Protein AF-A0A9W6PUA0-F1 (afdb_monomer)

Nearest PDB structures (foldseek):
  1qhg-assembly1_A  TM=7.309E-01  e=2.306E-07  Geobacillus stearothermophilus
  6vsx-assembly1_A  TM=8.260E-01  e=2.182E-05  Bacillus subtilis
  2is4-assembly1_B  TM=6.811E-01  e=1.327E-06  Escherichia coli
  2is6-assembly1_A  TM=7.065E-01  e=7.202E-06  Escherichia coli
  3lfu-assembly1_A  TM=7.119E-01  e=1.728E-05  Escherichia coli

Radius of gyration: 19.9 Å; Cα contacts (8 Å, |Δi|>4): 366; chains: 1; bounding box: 48×46×54 Å

Solvent-accessible surface area (backbone atoms only — not comparable to full-atom values): 13868 Å² total; per-residue (Å²): 124,68,44,78,38,72,55,52,78,80,46,50,64,66,52,50,32,51,52,46,66,74,44,44,93,53,88,73,17,67,46,80,37,63,69,71,75,80,59,82,53,94,84,76,79,57,57,61,81,45,73,44,83,55,86,95,72,74,83,82,88,47,68,39,88,64,40,8,52,44,36,53,52,59,32,48,48,66,67,67,75,56,87,81,72,91,69,97,68,84,54,96,80,44,83,72,74,53,51,61,77,41,81,89,22,44,58,45,79,44,76,21,77,38,74,69,51,35,54,50,53,53,47,53,61,57,54,66,34,77,82,47,90,63,40,36,38,29,23,30,41,41,21,91,38,72,69,50,30,57,51,62,54,49,56,43,45,76,73,73,42,56,67,39,52,47,91,75,59,86,84,68,90,46,82,23,30,31,33,30,31,34,78,72,47,60,98,52,78,28,43,29,30,34,27,63,55,65,54,71,52,70,71,50,77,42,97,46,74,71,34,48,55,50,32,50,51,47,42,52,44,48,38,58,43,48,70,26,14,29,39,32,30,38,39,29,32,58,65,122

pLDDT: mean 77.98, std 17.18, range [26.62, 97.25]

Fo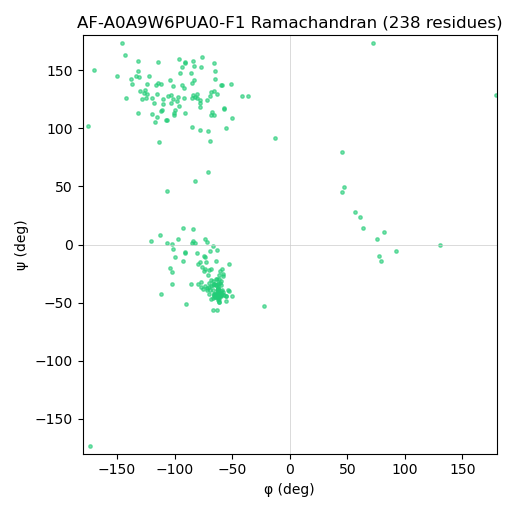ldseek 3Di:
DADEDEACQVDDLVRLLVQDVVQDPDPNSYDYYHDPVLPLDPDTDDVVSSVDDCVPPDDDQQEDPQAAPQLLVVLVVLQVLDDDDDDDDADPVGPRRHRYDDHQAHEAEAEAQDPVRLLVVVLVVLVVQVVDPLSQLQAEEAEADPVVLVVVQVSNVVVVAAADELVPDPPDRDNHYYTYYLVSCPPAAGQEYEYAALCVLCPQDDPDPVSVVSNNVSSSSSSSRSSSHHHYHYHHHYDD

Structure (mmCIF, N/CA/C/O backbone):
data_AF-A0A9W6PUA0-F1
#
_entry.id   AF-A0A9W6PUA0-F1
#
loop_
_atom_site.group_PDB
_atom_site.id
_atom_site.type_symbol
_atom_site.label_atom_id
_atom_site.label_alt_id
_atom_site.label_comp_id
_atom_site.label_asym_id
_atom_site.label_entity_id
_atom_site.label_seq_id
_atom_site.pdbx_PDB_ins_code
_atom_site.Cartn_x
_atom_site.Cartn_y
_atom_site.Cartn_z
_atom_site.occupancy
_atom_site.B_iso_or_equiv
_atom_site.auth_seq_id
_atom_site.auth_comp_id
_atom_site.auth_asym_id
_atom_site.auth_atom_id
_atom_site.pdbx_PDB_model_num
ATOM 1 N N . MET A 1 1 ? -17.925 -10.770 29.252 1.00 58.69 1 MET A N 1
ATOM 2 C CA . MET A 1 1 ? -17.043 -11.151 28.127 1.00 58.69 1 MET A CA 1
ATOM 3 C C . MET A 1 1 ? -16.796 -9.900 27.304 1.00 58.69 1 MET A C 1
ATOM 5 O O . MET A 1 1 ? -17.770 -9.279 26.897 1.00 58.69 1 MET A O 1
ATOM 9 N N . ILE A 1 2 ? -15.537 -9.498 27.133 1.00 71.81 2 ILE A N 1
ATOM 10 C CA . ILE A 1 2 ? -15.178 -8.318 26.335 1.00 71.81 2 ILE A CA 1
ATOM 11 C C . ILE A 1 2 ? -15.153 -8.740 24.869 1.00 71.81 2 ILE A C 1
ATOM 13 O O . ILE A 1 2 ? -14.494 -9.721 24.528 1.00 71.81 2 ILE A O 1
ATOM 17 N N . ARG A 1 3 ? -15.882 -8.026 24.011 1.00 80.50 3 ARG A N 1
ATOM 18 C CA . ARG A 1 3 ? -15.843 -8.237 22.561 1.00 80.50 3 ARG A CA 1
ATOM 19 C C . ARG A 1 3 ? -14.800 -7.307 21.962 1.00 80.50 3 ARG A C 1
ATOM 21 O O . ARG A 1 3 ? -14.844 -6.105 22.211 1.00 80.50 3 ARG A O 1
ATOM 28 N N . ILE A 1 4 ? -13.864 -7.865 21.203 1.00 84.69 4 ILE A N 1
ATOM 29 C CA . ILE A 1 4 ? -12.793 -7.109 20.553 1.00 84.69 4 ILE A CA 1
ATOM 30 C C . ILE A 1 4 ? -13.145 -6.969 19.078 1.00 84.69 4 ILE A C 1
ATOM 32 O O . ILE A 1 4 ? -13.467 -7.956 18.420 1.00 84.69 4 ILE A O 1
ATOM 36 N N . VAL A 1 5 ? -13.098 -5.739 18.581 1.00 82.69 5 VAL A N 1
ATOM 37 C CA . VAL A 1 5 ? -13.309 -5.405 17.176 1.00 82.69 5 VAL A CA 1
ATOM 38 C C . VAL A 1 5 ? -12.043 -4.735 16.679 1.00 82.69 5 VAL A C 1
ATOM 40 O O . VAL A 1 5 ? -11.713 -3.632 17.120 1.00 82.69 5 VAL A O 1
ATOM 43 N N . ASP A 1 6 ? -11.345 -5.414 15.779 1.00 81.56 6 ASP A N 1
ATOM 44 C CA . ASP A 1 6 ? -10.232 -4.835 15.038 1.00 81.56 6 ASP A CA 1
ATOM 45 C C . ASP A 1 6 ? -10.727 -4.211 13.726 1.00 81.56 6 ASP A C 1
ATOM 47 O O . ASP A 1 6 ? -11.802 -4.561 13.238 1.00 81.56 6 ASP A O 1
ATOM 51 N N . GLU A 1 7 ? -9.978 -3.247 13.195 1.00 77.31 7 GLU A N 1
ATOM 52 C CA . GLU A 1 7 ? -10.328 -2.474 11.996 1.00 77.31 7 GLU A CA 1
ATOM 53 C C . GLU A 1 7 ? -11.783 -1.949 11.998 1.00 77.31 7 GLU A C 1
ATOM 55 O O . GLU A 1 7 ? -12.500 -2.051 11.007 1.00 77.31 7 GLU A O 1
ATOM 60 N N . VAL A 1 8 ? -12.237 -1.304 13.086 1.00 77.06 8 VAL A N 1
ATOM 61 C CA . VAL A 1 8 ? -13.628 -0.793 13.233 1.00 77.06 8 VAL A CA 1
ATOM 62 C C . VAL A 1 8 ? -14.107 0.108 12.077 1.00 77.06 8 VAL A C 1
ATOM 64 O O . VAL A 1 8 ? -15.299 0.344 11.902 1.00 77.06 8 VAL A O 1
ATOM 67 N N . ARG A 1 9 ? -13.173 0.621 11.277 1.00 70.31 9 ARG A N 1
ATOM 68 C CA . ARG A 1 9 ? -13.395 1.493 10.116 1.00 70.31 9 ARG A CA 1
ATOM 69 C C . ARG A 1 9 ? -13.906 0.758 8.886 1.00 70.31 9 ARG A C 1
ATOM 71 O O . ARG A 1 9 ? -14.477 1.394 8.009 1.00 70.31 9 ARG A O 1
ATOM 78 N N . ASP A 1 10 ? -13.728 -0.554 8.849 1.00 72.88 10 ASP A N 1
ATOM 79 C CA . ASP A 1 10 ? -14.269 -1.419 7.804 1.00 72.88 10 ASP A CA 1
ATOM 80 C C . ASP A 1 10 ? -15.755 -1.697 7.997 1.00 72.88 10 ASP A C 1
ATOM 82 O O . ASP A 1 10 ? -16.440 -2.169 7.089 1.00 72.88 10 ASP A O 1
ATOM 86 N N . LEU A 1 11 ? -16.264 -1.406 9.191 1.00 78.00 11 LEU A N 1
ATOM 87 C CA . LEU A 1 11 ? -17.653 -1.611 9.531 1.00 78.00 11 LEU A CA 1
ATOM 88 C C . LEU A 1 11 ? -18.493 -0.412 9.116 1.00 78.00 11 LEU A C 1
ATOM 90 O O . LEU A 1 11 ? -18.078 0.742 9.186 1.00 78.00 11 LEU A O 1
ATOM 94 N N . THR A 1 12 ? -19.736 -0.690 8.743 1.00 82.94 12 THR A N 1
ATOM 95 C CA . THR A 1 12 ? -20.746 0.353 8.588 1.00 82.94 12 THR A CA 1
ATOM 96 C C . THR A 1 12 ? -21.245 0.809 9.958 1.00 82.94 12 THR A C 1
ATOM 98 O O . THR A 1 12 ? -21.156 0.077 10.948 1.00 82.94 12 THR A O 1
ATOM 101 N N . LEU A 1 13 ? -21.874 1.987 10.013 1.00 81.38 13 LEU A N 1
ATOM 102 C CA . LEU A 1 13 ? -22.559 2.461 11.220 1.00 81.38 13 LEU A CA 1
ATOM 103 C C . LEU A 1 13 ? -23.562 1.423 11.757 1.00 81.38 13 LEU A C 1
ATOM 105 O O . LEU A 1 13 ? -23.658 1.207 12.964 1.00 81.38 13 LEU A O 1
ATOM 109 N N . VAL A 1 14 ? -24.289 0.751 10.858 1.00 86.12 14 VAL A N 1
ATOM 110 C CA . VAL A 1 14 ? -25.234 -0.318 11.214 1.00 86.12 14 VAL A CA 1
ATOM 111 C C . VAL A 1 14 ? -24.502 -1.515 11.823 1.00 86.12 14 VAL A C 1
ATOM 113 O O . VAL A 1 14 ? -24.942 -2.034 12.846 1.00 86.12 14 VAL A O 1
ATOM 116 N N . GLY A 1 15 ? -23.362 -1.911 11.250 1.00 86.62 15 GLY A N 1
ATOM 117 C CA . GLY A 1 15 ? -22.520 -2.978 11.794 1.00 86.62 15 GLY A CA 1
ATOM 118 C C . GLY A 1 15 ? -22.035 -2.672 13.212 1.00 86.62 15 GLY A C 1
ATOM 119 O O . GLY A 1 15 ? -22.153 -3.514 14.100 1.00 86.62 15 GLY A O 1
ATOM 120 N N . VAL A 1 1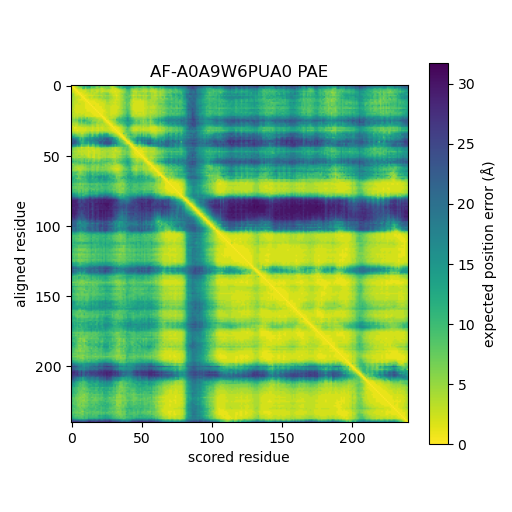6 ? -21.579 -1.443 13.467 1.00 85.31 16 VAL A N 1
ATOM 121 C CA . VAL A 1 16 ? -21.156 -1.032 14.816 1.00 85.31 16 VAL A CA 1
ATOM 122 C C . VAL A 1 16 ? -22.328 -0.986 15.800 1.00 85.31 16 VAL A C 1
ATOM 124 O O . VAL A 1 16 ? -22.179 -1.437 16.935 1.00 85.31 16 VAL A O 1
ATOM 127 N N . ARG A 1 17 ? -23.512 -0.520 15.379 1.00 87.19 17 ARG A N 1
ATOM 128 C CA . ARG A 1 17 ? -24.727 -0.547 16.216 1.00 87.19 17 ARG A CA 1
ATOM 129 C C . ARG A 1 17 ? -25.149 -1.968 16.584 1.00 87.19 17 ARG A C 1
ATOM 131 O O . ARG A 1 17 ? -25.508 -2.209 17.733 1.00 87.19 17 ARG A O 1
ATOM 138 N N . LEU A 1 18 ? -25.076 -2.908 15.641 1.00 88.12 18 LEU A N 1
ATOM 139 C CA . LEU A 1 18 ? -25.362 -4.319 15.903 1.00 88.12 18 LEU A CA 1
ATOM 140 C C . LEU A 1 18 ? -24.384 -4.898 16.932 1.00 88.12 18 LEU A C 1
ATOM 142 O O . LEU A 1 18 ? -24.808 -5.551 17.881 1.00 88.12 18 LEU A O 1
ATOM 146 N N . LEU A 1 19 ? -23.085 -4.625 16.784 1.00 87.25 19 LEU A N 1
ATOM 147 C CA . LEU A 1 19 ? -22.072 -5.072 17.743 1.00 87.25 19 LEU A CA 1
ATOM 148 C C . LEU A 1 19 ? -22.292 -4.475 19.133 1.00 87.25 19 LEU A C 1
ATOM 150 O O . LEU A 1 19 ? -22.156 -5.188 20.124 1.00 87.25 19 LEU A O 1
ATOM 154 N N . HIS A 1 20 ? -22.671 -3.198 19.207 1.00 86.25 20 HIS A N 1
ATOM 155 C CA . HIS A 1 20 ? -23.032 -2.549 20.463 1.00 86.25 20 HIS A CA 1
ATOM 156 C C . HIS A 1 20 ? -24.255 -3.215 21.113 1.00 86.25 20 HIS A C 1
ATOM 158 O O . HIS A 1 20 ? -24.202 -3.574 22.286 1.00 86.25 20 HIS A O 1
ATOM 164 N N . ALA A 1 21 ? -25.312 -3.486 20.340 1.00 87.44 21 ALA A N 1
ATOM 165 C CA . ALA A 1 21 ? -26.508 -4.175 20.827 1.00 87.44 21 ALA A CA 1
ATOM 166 C C . ALA A 1 21 ? -26.211 -5.604 21.320 1.00 87.44 21 ALA A C 1
ATOM 168 O O . ALA A 1 21 ? -26.745 -6.032 22.340 1.00 87.44 21 ALA A O 1
ATOM 169 N N . LEU A 1 22 ? -25.323 -6.333 20.636 1.00 87.38 22 LEU A N 1
ATOM 170 C CA . LEU A 1 22 ? -24.864 -7.658 21.067 1.00 87.38 22 LEU A CA 1
ATOM 171 C C . LEU A 1 22 ? -23.968 -7.592 22.311 1.00 87.38 22 LEU A C 1
ATOM 173 O O . LEU A 1 22 ? -23.957 -8.529 23.113 1.00 87.38 22 LEU A O 1
ATOM 177 N N . ALA A 1 23 ? -23.183 -6.521 22.458 1.00 86.25 23 ALA A N 1
ATOM 178 C CA . ALA A 1 23 ? -22.326 -6.299 23.616 1.00 86.25 23 ALA A CA 1
ATOM 179 C C . ALA A 1 23 ? -23.129 -6.013 24.892 1.00 86.25 23 ALA A C 1
ATOM 181 O O . ALA A 1 23 ? -22.737 -6.484 25.964 1.00 86.25 23 ALA A O 1
ATOM 182 N N . GLY A 1 24 ? -24.256 -5.310 24.743 1.00 81.44 24 GLY A N 1
ATOM 183 C CA . GLY A 1 24 ? -25.057 -4.777 25.839 1.00 81.44 24 GLY A CA 1
ATOM 184 C C . GLY A 1 24 ? -24.384 -3.582 26.522 1.00 81.44 24 GLY A C 1
ATOM 185 O O . GLY A 1 24 ? -23.222 -3.268 26.263 1.00 81.44 24 GLY A O 1
ATOM 186 N N . ASP A 1 25 ? -25.096 -2.944 27.450 1.00 77.88 25 ASP A N 1
ATOM 187 C CA . ASP A 1 25 ? -24.647 -1.707 28.117 1.00 77.88 25 ASP A CA 1
ATOM 188 C C . ASP A 1 25 ? -23.712 -1.945 29.321 1.00 77.88 25 ASP A C 1
ATOM 190 O O . ASP A 1 25 ? -23.453 -1.051 30.129 1.00 77.88 25 ASP A O 1
ATOM 194 N N . GLY A 1 26 ? -23.197 -3.169 29.468 1.00 75.50 26 GLY A N 1
ATOM 195 C CA . GLY A 1 26 ? -22.280 -3.519 30.548 1.00 75.50 26 GLY A CA 1
ATOM 196 C C . GLY A 1 26 ? -20.944 -2.763 30.454 1.00 75.50 26 GLY A C 1
ATOM 197 O O . GLY A 1 26 ? -20.460 -2.470 29.353 1.00 75.50 26 GLY A O 1
ATOM 198 N N . PRO A 1 27 ? -20.287 -2.468 31.592 1.00 74.31 27 PRO A N 1
ATOM 199 C CA . PRO A 1 27 ? -18.972 -1.839 31.579 1.00 74.31 27 PRO A CA 1
ATOM 200 C C . PRO A 1 27 ? -17.965 -2.722 30.830 1.00 74.31 27 PRO A C 1
ATOM 202 O O . PRO A 1 27 ? -17.935 -3.940 31.004 1.00 74.31 27 PRO A O 1
ATOM 205 N N . ASN A 1 28 ? -17.128 -2.097 29.997 1.00 73.69 28 ASN A N 1
ATOM 206 C CA . ASN A 1 28 ? -16.082 -2.759 29.206 1.00 73.69 28 ASN A CA 1
ATOM 207 C C . ASN A 1 28 ? -16.586 -3.887 28.277 1.00 73.69 28 ASN A C 1
ATOM 209 O O . ASN A 1 28 ? -15.836 -4.805 27.962 1.00 73.69 28 ASN A O 1
ATOM 213 N N . GLY A 1 29 ? -17.840 -3.839 27.810 1.00 81.00 29 GLY A N 1
ATOM 214 C CA . GLY A 1 29 ? -18.398 -4.867 26.917 1.00 81.00 29 GLY A CA 1
ATOM 215 C C . GLY A 1 29 ? -17.793 -4.901 25.506 1.00 81.00 29 GLY A C 1
ATOM 216 O O . GLY A 1 29 ? -17.864 -5.935 24.836 1.00 81.00 29 GLY A O 1
ATOM 217 N N . LEU A 1 30 ? -17.177 -3.798 25.067 1.00 83.88 30 LEU A N 1
ATOM 218 C CA . LEU A 1 30 ? -16.687 -3.609 23.704 1.00 83.88 30 LEU A CA 1
ATOM 219 C C . LEU A 1 30 ? -15.350 -2.852 23.689 1.00 83.88 30 LEU A C 1
ATOM 221 O O . LEU A 1 30 ? -15.253 -1.748 24.225 1.00 83.88 30 LEU A O 1
ATOM 225 N N . LEU A 1 31 ? -14.342 -3.436 23.042 1.00 86.00 31 LEU A N 1
ATOM 226 C CA . LEU A 1 31 ? -13.067 -2.805 22.711 1.00 86.00 31 LEU A CA 1
ATOM 227 C C . LEU A 1 31 ? -13.013 -2.589 21.197 1.00 86.00 31 LEU A C 1
ATOM 229 O O . LEU A 1 31 ? -13.100 -3.549 20.435 1.00 86.00 31 LEU A O 1
ATOM 233 N N . LEU A 1 32 ? -12.868 -1.333 20.778 1.00 83.69 32 LEU A N 1
ATOM 234 C CA . LEU A 1 32 ? -12.787 -0.945 19.372 1.00 83.69 32 LEU A CA 1
ATOM 235 C C . LEU A 1 32 ? -11.372 -0.477 19.049 1.00 83.69 32 LEU A C 1
ATOM 237 O O . LEU A 1 32 ? -10.866 0.448 19.685 1.00 83.69 32 LEU A O 1
ATOM 241 N N . ILE A 1 33 ? -10.768 -1.090 18.041 1.00 83.12 33 ILE A N 1
ATOM 242 C CA . ILE A 1 33 ? -9.437 -0.760 17.542 1.00 83.12 33 ILE A CA 1
ATOM 243 C C . ILE A 1 33 ? -9.586 -0.263 16.101 1.00 83.12 33 ILE A C 1
ATOM 245 O O . ILE A 1 33 ? -10.379 -0.787 15.318 1.00 83.12 33 ILE A O 1
ATOM 249 N N . GLY A 1 34 ? -8.864 0.799 15.744 1.00 73.69 34 GLY A N 1
ATOM 250 C CA . GLY A 1 34 ? -8.870 1.317 14.380 1.00 73.69 34 GLY A CA 1
ATOM 251 C C . GLY A 1 34 ? -7.808 2.380 14.139 1.00 73.69 34 GLY A C 1
ATOM 252 O O . GLY A 1 34 ? -7.445 3.139 15.036 1.00 73.69 34 GLY A O 1
ATOM 253 N N . ASP A 1 35 ? -7.335 2.462 12.900 1.00 69.69 35 ASP A N 1
ATOM 254 C CA . ASP A 1 35 ? -6.222 3.333 12.524 1.00 69.69 35 ASP A CA 1
ATOM 255 C C . ASP A 1 35 ? -6.671 4.759 12.218 1.00 69.69 35 ASP A C 1
ATOM 257 O O . ASP A 1 35 ? -7.090 5.029 11.099 1.00 69.69 35 ASP A O 1
ATOM 261 N N . GLY A 1 36 ? -6.477 5.672 13.178 1.00 60.66 36 GLY A N 1
ATOM 262 C CA . GLY A 1 36 ? -6.557 7.136 13.071 1.00 60.66 36 GLY A CA 1
ATOM 263 C C . GLY A 1 36 ? -6.375 7.745 11.675 1.00 60.66 36 GLY A C 1
ATOM 264 O O . GLY A 1 36 ? -7.220 8.539 11.251 1.00 60.66 36 GLY A O 1
ATOM 265 N N . GLN A 1 37 ? -5.287 7.386 10.994 1.00 55.97 37 GLN A N 1
ATOM 266 C CA . GLN A 1 37 ? -4.795 8.022 9.767 1.00 55.97 37 GLN A CA 1
ATOM 267 C C . GLN A 1 37 ? -5.677 7.726 8.549 1.00 55.97 37 GLN A C 1
ATOM 269 O O . GLN A 1 37 ? -5.839 8.572 7.676 1.00 55.97 37 GLN A O 1
ATOM 274 N N . GLN A 1 38 ? -6.395 6.601 8.543 1.00 51.72 38 GLN A N 1
ATOM 275 C CA . GLN A 1 38 ? -7.392 6.307 7.504 1.00 51.72 38 GLN A CA 1
ATOM 276 C C . GLN A 1 38 ? -8.671 7.178 7.614 1.00 51.72 38 GLN A C 1
ATOM 278 O O . GLN A 1 38 ? -9.614 6.970 6.863 1.00 51.72 38 GLN A O 1
ATOM 283 N N . ALA A 1 39 ? -8.746 8.123 8.571 1.00 48.38 39 ALA A N 1
ATOM 284 C CA . ALA A 1 39 ? -9.923 8.982 8.846 1.00 48.38 39 ALA A CA 1
ATOM 285 C C . ALA A 1 39 ? -9.629 10.434 8.501 1.00 48.38 39 ALA A C 1
ATOM 287 O O . ALA A 1 39 ? -10.442 11.309 8.777 1.00 48.38 39 ALA A O 1
ATOM 288 N N . VAL A 1 40 ? -8.480 10.688 7.878 1.00 39.22 40 VAL A N 1
ATOM 289 C CA . VAL A 1 40 ? -8.174 11.970 7.248 1.00 39.22 40 VAL A CA 1
ATOM 290 C C . VAL A 1 40 ? -9.145 12.254 6.079 1.00 39.22 40 VAL A C 1
ATOM 292 O O . VAL A 1 40 ? -9.150 13.357 5.550 1.00 39.22 40 VAL A O 1
ATOM 295 N N . TYR A 1 41 ? -10.042 11.320 5.728 1.00 42.44 41 TYR A N 1
ATOM 296 C CA . TYR A 1 41 ? -10.978 11.448 4.611 1.00 42.44 41 TYR A CA 1
ATOM 297 C C . TYR A 1 41 ? -12.453 11.573 5.041 1.00 42.44 41 TYR A C 1
ATOM 299 O O . TYR A 1 41 ? -12.904 10.830 5.921 1.00 42.44 41 TYR A O 1
ATOM 307 N N . PRO A 1 42 ? -13.234 12.464 4.403 1.00 35.66 42 PRO A N 1
ATOM 308 C CA . PRO A 1 42 ? -14.656 12.663 4.680 1.00 35.66 42 PRO A CA 1
ATOM 309 C C . PRO A 1 42 ? -15.519 11.436 4.327 1.00 35.66 42 PRO A C 1
ATOM 311 O O . PRO A 1 42 ? -15.419 10.862 3.247 1.00 35.66 42 PRO A O 1
ATOM 314 N N . GLY A 1 43 ? -16.403 11.027 5.243 1.00 48.06 43 GLY A N 1
ATOM 315 C CA . GLY A 1 43 ? -17.382 9.948 5.012 1.00 48.06 43 GLY A CA 1
ATOM 316 C C . GLY A 1 43 ? -17.452 8.862 6.092 1.00 48.06 43 GLY A C 1
ATOM 317 O O . GLY A 1 43 ? -18.256 7.941 5.974 1.00 48.06 43 GLY A O 1
ATOM 318 N N . GLY A 1 44 ? -16.640 8.949 7.148 1.00 61.16 44 GLY A N 1
ATOM 319 C CA . GLY A 1 44 ? -16.779 8.088 8.327 1.00 61.16 44 GLY A CA 1
ATOM 320 C C . GLY A 1 44 ? -17.934 8.514 9.244 1.00 61.16 44 GLY A C 1
ATOM 321 O O . GLY A 1 44 ? -18.272 9.694 9.315 1.00 61.16 44 GLY A O 1
ATOM 322 N N . PHE A 1 45 ? -18.507 7.561 9.983 1.00 67.44 45 PHE A N 1
ATOM 323 C CA . PHE A 1 45 ? -19.447 7.844 11.073 1.00 67.44 45 PHE A CA 1
ATOM 324 C C . PHE A 1 45 ? -18.686 8.170 12.360 1.00 67.44 45 PHE A C 1
ATOM 326 O O . PHE A 1 45 ? -17.563 7.708 12.592 1.00 67.44 45 PHE A O 1
ATOM 333 N N . ARG A 1 46 ? -19.312 8.941 13.246 1.00 73.94 46 ARG A N 1
ATOM 334 C CA . ARG A 1 46 ? -18.793 9.129 14.606 1.00 73.94 46 ARG A CA 1
ATOM 335 C C . ARG A 1 46 ? -19.276 7.979 15.478 1.00 73.94 46 ARG A C 1
ATOM 337 O O . ARG A 1 46 ? -20.443 7.616 15.433 1.00 73.94 46 ARG A O 1
ATOM 344 N N . LEU A 1 47 ? -18.427 7.444 16.356 1.00 75.75 47 LEU A N 1
ATOM 345 C CA . LEU A 1 47 ? -18.854 6.394 17.298 1.00 75.75 47 LEU A CA 1
ATOM 346 C C . LEU A 1 47 ? -20.022 6.838 18.200 1.00 75.75 47 LEU A C 1
ATOM 348 O O . LEU A 1 47 ? -20.849 6.018 18.592 1.00 75.75 47 LEU A O 1
ATOM 352 N N . THR A 1 48 ? -20.166 8.145 18.433 1.00 79.00 48 THR A N 1
ATOM 353 C CA . THR A 1 48 ? -21.335 8.729 19.104 1.00 79.00 48 THR A CA 1
ATOM 354 C C . THR A 1 48 ? -22.641 8.505 18.337 1.00 79.00 48 THR A C 1
ATOM 356 O O . THR A 1 48 ? -23.678 8.311 18.959 1.00 79.00 48 THR A O 1
ATOM 359 N N . GLU A 1 49 ? -22.613 8.466 17.001 1.00 77.19 49 GLU A N 1
ATOM 360 C CA . GLU A 1 49 ? -23.781 8.152 16.158 1.00 77.19 49 GLU A CA 1
ATOM 361 C C . GLU A 1 49 ? -24.188 6.675 16.274 1.00 77.19 49 GLU A C 1
ATOM 363 O O . GLU A 1 49 ? -25.340 6.318 16.009 1.00 77.19 49 GLU A O 1
ATOM 368 N N . ALA A 1 50 ? -23.265 5.808 16.699 1.00 77.00 50 ALA A N 1
ATOM 369 C CA . ALA A 1 50 ? -23.536 4.409 17.020 1.00 77.00 50 ALA A CA 1
ATOM 370 C C . ALA A 1 50 ? -24.037 4.205 18.465 1.00 77.00 50 ALA A C 1
ATOM 372 O O . ALA A 1 50 ? -24.283 3.069 18.859 1.00 77.00 50 ALA A O 1
ATOM 373 N N . GLY A 1 51 ? -24.193 5.282 19.249 1.00 78.81 51 GLY A N 1
ATOM 374 C CA . GLY A 1 51 ? -24.572 5.215 20.664 1.00 78.81 51 GLY A CA 1
ATOM 375 C C . GLY A 1 51 ? -23.404 4.927 21.613 1.00 78.81 51 GLY A C 1
ATOM 376 O O . GLY A 1 51 ? -23.622 4.680 22.794 1.00 78.81 51 GLY A O 1
ATOM 377 N N . ILE A 1 52 ? -22.158 4.978 21.128 1.00 78.00 52 ILE A N 1
ATOM 378 C CA . ILE A 1 52 ? -20.969 4.623 21.909 1.00 78.00 52 ILE A CA 1
ATOM 379 C C . ILE A 1 52 ? -20.281 5.894 22.421 1.00 78.00 52 ILE A C 1
ATOM 381 O O . ILE A 1 52 ? -19.687 6.665 21.662 1.00 78.00 52 ILE A O 1
ATOM 385 N N . ALA A 1 53 ? -20.323 6.113 23.737 1.00 73.75 53 ALA A N 1
ATOM 386 C CA . ALA A 1 53 ? -19.684 7.263 24.378 1.00 73.75 53 ALA A CA 1
ATOM 387 C C . ALA A 1 53 ? -18.159 7.073 24.526 1.00 73.75 53 ALA A C 1
ATOM 389 O O . ALA A 1 53 ? -17.701 6.185 25.241 1.00 73.75 53 ALA A O 1
ATOM 390 N N . LEU A 1 54 ? -17.345 7.930 23.908 1.00 69.00 54 LEU A N 1
ATOM 391 C CA . LEU A 1 54 ? -15.873 7.821 23.952 1.00 69.00 54 LEU A CA 1
ATOM 392 C C . LEU A 1 54 ? -15.196 8.621 25.075 1.00 69.00 54 LEU A C 1
ATOM 394 O O . LEU A 1 54 ? -14.006 8.430 25.334 1.00 69.00 54 LEU A O 1
ATOM 398 N N . LYS A 1 55 ? -15.917 9.545 25.723 1.00 69.12 55 LYS A N 1
ATOM 399 C CA . LYS A 1 55 ? -15.336 10.512 26.667 1.00 69.12 55 LYS A CA 1
ATOM 400 C C . LYS A 1 55 ? -14.597 9.787 27.804 1.00 69.12 55 LYS A C 1
ATOM 402 O O . LYS A 1 55 ? -15.212 9.040 28.555 1.00 69.12 55 LYS A O 1
ATOM 407 N N . GLY A 1 56 ? -13.283 10.004 27.899 1.00 66.69 56 GLY A N 1
ATOM 408 C CA . GLY A 1 56 ? -12.412 9.415 28.927 1.00 66.69 56 GLY A CA 1
ATOM 409 C C . GLY A 1 56 ? -12.054 7.935 28.738 1.00 66.69 56 GLY A C 1
ATOM 410 O O . GLY A 1 56 ? -11.412 7.370 29.615 1.00 66.69 56 GLY A O 1
ATOM 411 N N . ARG A 1 57 ? -12.453 7.299 27.625 1.00 73.00 57 ARG A N 1
ATOM 412 C CA . ARG A 1 57 ? -12.259 5.852 27.381 1.00 73.00 57 ARG A CA 1
ATOM 413 C C . ARG A 1 57 ? -11.438 5.526 26.129 1.00 73.00 57 ARG A C 1
ATOM 415 O O . ARG A 1 57 ? -11.301 4.361 25.775 1.00 73.00 57 ARG A O 1
ATOM 422 N N . GLY A 1 58 ? -10.932 6.544 25.437 1.00 75.50 58 GLY A N 1
ATOM 423 C CA . GLY A 1 58 ? -10.110 6.386 24.240 1.00 75.50 58 GLY A CA 1
ATOM 424 C C . GLY A 1 58 ? -8.627 6.563 24.546 1.00 75.50 58 GLY A C 1
ATOM 425 O O . GLY A 1 58 ? -8.249 7.514 25.226 1.00 75.50 58 GLY A O 1
ATOM 426 N N . ALA A 1 59 ? -7.796 5.689 23.987 1.00 78.62 59 ALA A N 1
ATOM 427 C CA . ALA A 1 59 ? -6.354 5.873 23.905 1.00 78.62 59 ALA A CA 1
ATOM 428 C C . ALA A 1 59 ? -5.959 6.010 22.430 1.00 78.62 59 ALA A C 1
ATOM 430 O O . ALA A 1 59 ? -6.495 5.309 21.572 1.00 78.62 59 ALA A O 1
ATOM 431 N N . VAL A 1 60 ? -5.037 6.925 22.129 1.00 73.38 60 VAL A N 1
ATOM 432 C CA . VAL A 1 60 ? -4.476 7.089 20.783 1.00 73.38 60 VAL A CA 1
ATOM 433 C C . VAL A 1 60 ? -3.024 6.646 20.828 1.00 73.38 60 VAL A C 1
ATOM 435 O O . VAL A 1 60 ? -2.214 7.270 21.512 1.00 73.38 60 VAL A O 1
ATOM 438 N N . LEU A 1 61 ? -2.702 5.583 20.093 1.00 71.88 61 LEU A N 1
ATOM 439 C CA . LEU A 1 61 ? -1.323 5.152 19.885 1.00 71.88 61 LEU A CA 1
ATOM 440 C C . LEU A 1 61 ? -0.682 6.068 18.839 1.00 71.88 61 LEU A C 1
ATOM 442 O O . LEU A 1 61 ? -1.238 6.258 17.757 1.00 71.88 61 LEU A O 1
ATOM 446 N N . ARG A 1 62 ? 0.447 6.688 19.192 1.00 67.12 62 ARG A N 1
ATOM 447 C CA . ARG A 1 62 ? 1.107 7.712 18.364 1.00 67.12 62 ARG A CA 1
ATOM 448 C C . ARG A 1 62 ? 2.320 7.186 17.611 1.00 67.12 62 ARG A C 1
ATOM 450 O O . ARG A 1 62 ? 2.665 7.744 16.584 1.00 67.12 62 ARG A O 1
ATOM 457 N N . THR A 1 63 ? 2.942 6.117 18.081 1.00 64.75 63 THR A N 1
ATOM 458 C CA . THR A 1 63 ? 4.177 5.603 17.489 1.00 64.75 63 THR A CA 1
ATOM 459 C C . THR A 1 63 ? 3.873 4.687 16.305 1.00 64.75 63 THR A C 1
ATOM 461 O O . THR A 1 63 ? 3.104 3.732 16.436 1.00 64.75 63 THR A O 1
ATOM 464 N N . ASN A 1 64 ? 4.468 4.969 15.144 1.00 67.81 64 ASN A N 1
ATOM 465 C CA . ASN A 1 64 ? 4.402 4.094 13.975 1.00 67.81 64 ASN A CA 1
ATOM 466 C C . ASN A 1 64 ? 5.652 3.210 13.941 1.00 67.81 64 ASN A C 1
ATOM 468 O O . ASN A 1 64 ? 6.785 3.687 13.863 1.00 67.81 64 ASN A O 1
ATOM 472 N N . TYR A 1 65 ? 5.407 1.905 14.012 1.00 68.75 65 TYR A N 1
ATOM 473 C CA . TYR A 1 65 ? 6.419 0.848 13.953 1.00 68.75 65 TYR A CA 1
ATOM 474 C C . TYR A 1 65 ? 6.407 0.090 12.616 1.00 68.75 65 TYR A C 1
ATOM 476 O O . TYR A 1 65 ? 7.115 -0.896 12.443 1.00 68.75 65 TYR A O 1
ATOM 484 N N . ARG A 1 66 ? 5.534 0.490 11.689 1.00 73.44 66 ARG A N 1
ATOM 485 C CA . ARG A 1 66 ? 5.175 -0.259 10.483 1.00 73.44 66 ARG A CA 1
ATOM 486 C C . ARG A 1 66 ? 5.849 0.279 9.225 1.00 73.44 66 ARG A C 1
ATOM 488 O O . ARG A 1 66 ? 6.137 -0.508 8.329 1.00 73.44 66 ARG A O 1
ATOM 495 N N . ASN A 1 67 ? 6.060 1.589 9.135 1.00 77.25 67 ASN A N 1
ATOM 496 C CA . ASN A 1 67 ? 6.560 2.251 7.932 1.00 77.25 67 ASN A CA 1
ATOM 497 C C . ASN A 1 67 ? 7.679 3.233 8.282 1.00 77.25 67 ASN A C 1
ATOM 499 O O . ASN A 1 67 ? 7.602 3.916 9.305 1.00 77.25 67 ASN A O 1
ATOM 503 N N . ALA A 1 68 ? 8.666 3.354 7.395 1.00 82.94 68 ALA A N 1
ATOM 504 C CA . ALA A 1 68 ? 9.658 4.416 7.480 1.00 82.94 68 ALA A CA 1
ATOM 505 C C . ALA A 1 68 ? 9.048 5.811 7.260 1.00 82.94 68 ALA A C 1
ATOM 507 O O . ALA A 1 68 ? 8.030 5.969 6.573 1.00 82.94 68 ALA A O 1
ATOM 508 N N . SER A 1 69 ? 9.720 6.841 7.779 1.00 80.62 69 SER A N 1
ATOM 509 C CA . SER A 1 69 ? 9.272 8.238 7.675 1.00 80.62 69 SER A CA 1
ATOM 510 C C . SER A 1 69 ? 9.084 8.699 6.233 1.00 80.62 69 SER A C 1
ATOM 512 O O . SER A 1 69 ? 8.077 9.333 5.918 1.00 80.62 69 SER A O 1
ATOM 514 N N . ALA A 1 70 ? 10.022 8.351 5.346 1.00 85.69 70 ALA A N 1
ATOM 515 C CA . ALA A 1 70 ? 9.973 8.736 3.936 1.00 85.69 70 ALA A CA 1
ATOM 516 C C . ALA A 1 70 ? 8.706 8.212 3.238 1.00 85.69 70 ALA A C 1
ATOM 518 O O . ALA A 1 70 ? 8.062 8.936 2.483 1.00 85.69 70 ALA A O 1
ATOM 519 N N . ILE A 1 71 ? 8.304 6.978 3.556 1.00 88.12 71 ILE A N 1
ATOM 520 C CA . ILE A 1 71 ? 7.115 6.321 3.000 1.00 88.12 71 ILE A CA 1
ATOM 521 C C . ILE A 1 71 ? 5.843 7.009 3.493 1.00 88.12 71 ILE A C 1
ATOM 523 O O . ILE A 1 71 ? 4.954 7.306 2.695 1.00 88.12 71 ILE A O 1
ATOM 527 N N . LEU A 1 72 ? 5.752 7.283 4.799 1.00 84.00 72 LEU A N 1
ATOM 528 C CA . LEU A 1 72 ? 4.589 7.961 5.370 1.00 84.00 72 LEU A CA 1
ATOM 529 C C . LEU A 1 72 ? 4.445 9.385 4.817 1.00 84.00 72 LEU A C 1
ATOM 531 O O . LEU A 1 72 ? 3.338 9.779 4.459 1.00 84.00 72 LEU A O 1
ATOM 535 N N . ASN A 1 73 ? 5.547 10.128 4.697 1.00 84.62 73 ASN A N 1
ATOM 536 C CA . ASN A 1 73 ? 5.546 11.472 4.117 1.00 84.62 73 ASN A CA 1
ATOM 537 C C . ASN A 1 73 ? 5.080 11.451 2.656 1.00 84.62 73 ASN A C 1
ATOM 539 O O . ASN A 1 73 ? 4.140 12.167 2.316 1.00 84.62 73 ASN A O 1
ATOM 543 N N . ALA A 1 74 ? 5.646 10.567 1.827 1.00 87.44 74 ALA A N 1
ATOM 544 C CA . ALA A 1 74 ? 5.224 10.413 0.436 1.00 87.44 74 ALA A CA 1
ATOM 545 C C . ALA A 1 74 ? 3.734 10.045 0.325 1.00 87.44 74 ALA A C 1
ATOM 547 O O . ALA A 1 74 ? 3.034 10.554 -0.549 1.00 87.44 74 ALA A O 1
ATOM 548 N N . ALA A 1 75 ? 3.232 9.184 1.218 1.00 85.94 75 ALA A N 1
ATOM 549 C CA . ALA A 1 75 ? 1.820 8.817 1.264 1.00 85.94 75 ALA A CA 1
ATOM 550 C C . ALA A 1 75 ? 0.924 9.996 1.656 1.00 85.94 75 ALA A C 1
ATOM 552 O O . ALA A 1 75 ? -0.111 10.195 1.030 1.00 85.94 75 ALA A O 1
ATOM 553 N N . LEU A 1 76 ? 1.315 10.797 2.648 1.00 81.19 76 LEU A N 1
ATOM 554 C CA . LEU A 1 76 ? 0.556 11.973 3.081 1.00 81.19 76 LEU A CA 1
ATOM 555 C C . LEU A 1 76 ? 0.498 13.076 2.011 1.00 81.19 76 LEU A C 1
ATOM 557 O O . LEU A 1 76 ? -0.532 13.739 1.897 1.00 81.19 76 LEU A O 1
ATOM 561 N N . GLU A 1 77 ? 1.546 13.251 1.202 1.00 80.88 77 GLU A N 1
ATOM 562 C CA . GLU A 1 77 ? 1.546 14.194 0.069 1.00 80.88 77 GLU A CA 1
ATOM 563 C C . GLU A 1 77 ? 0.430 13.878 -0.939 1.00 80.88 77 GLU A C 1
ATOM 565 O O . GLU A 1 77 ? -0.304 14.769 -1.354 1.00 80.88 77 GLU A O 1
ATOM 570 N N . ILE A 1 78 ? 0.220 12.598 -1.263 1.00 75.31 78 ILE A N 1
ATOM 571 C CA . ILE A 1 78 ? -0.839 12.161 -2.194 1.00 75.31 78 ILE A CA 1
ATOM 572 C C . ILE A 1 78 ? -2.248 12.471 -1.669 1.00 75.31 78 ILE A C 1
ATOM 574 O O . ILE A 1 78 ? -3.189 12.676 -2.439 1.00 75.31 78 ILE A O 1
ATOM 578 N N . VAL A 1 79 ? -2.403 12.491 -0.350 1.00 67.56 79 VAL A N 1
ATOM 579 C CA . VAL A 1 79 ? -3.685 12.694 0.334 1.00 67.56 79 VAL A CA 1
ATOM 580 C C . VAL A 1 79 ? -4.012 14.164 0.508 1.00 67.56 79 VAL A C 1
ATOM 582 O O . VAL A 1 79 ? -5.183 14.535 0.464 1.00 67.56 79 VAL A O 1
ATOM 585 N N . SER A 1 80 ? -2.981 14.984 0.706 1.00 63.72 80 SER A N 1
ATOM 586 C CA . SER A 1 80 ? -3.121 16.406 1.019 1.00 63.72 80 SER A CA 1
ATOM 587 C C . SER A 1 80 ? -3.555 17.242 -0.189 1.00 63.72 80 SER A C 1
ATOM 589 O O . SER A 1 80 ? -3.961 18.380 -0.007 1.00 63.72 80 SER A O 1
ATOM 591 N N . GLY A 1 81 ? -3.547 16.672 -1.397 1.00 54.84 81 GLY A N 1
ATOM 592 C CA . GLY A 1 81 ? -4.141 17.280 -2.589 1.00 54.84 81 GLY A CA 1
ATOM 593 C C . GLY A 1 81 ? -3.327 18.397 -3.245 1.00 54.84 81 GLY A C 1
ATOM 594 O O . GLY A 1 81 ? -3.662 18.740 -4.371 1.00 54.84 81 GLY A O 1
ATOM 595 N N . ASP A 1 82 ? -2.250 18.887 -2.621 1.00 37.12 82 ASP A N 1
ATOM 596 C CA . ASP A 1 82 ? -1.395 19.943 -3.176 1.00 37.12 82 ASP A CA 1
ATOM 597 C C . ASP A 1 82 ? 0.061 19.485 -3.377 1.00 37.12 82 ASP A C 1
ATOM 599 O O . ASP A 1 82 ? 0.708 19.027 -2.425 1.00 37.12 82 ASP A O 1
ATOM 603 N N . PRO A 1 83 ? 0.624 19.630 -4.593 1.00 36.94 83 PRO A N 1
ATOM 604 C CA . PRO A 1 83 ? 2.060 19.618 -4.802 1.00 36.94 83 PRO A CA 1
ATOM 605 C C . PRO A 1 83 ? 2.612 20.984 -4.384 1.00 36.94 83 PRO A C 1
ATOM 607 O O . PRO A 1 83 ? 2.554 21.912 -5.174 1.00 36.94 83 PRO A O 1
ATOM 610 N N . PHE A 1 84 ? 3.154 21.092 -3.166 1.00 32.72 84 PHE A N 1
ATOM 611 C CA . PHE A 1 84 ? 3.902 22.271 -2.701 1.00 32.72 84 PHE A CA 1
ATOM 612 C C . PHE A 1 84 ? 3.230 23.614 -3.040 1.00 32.72 84 PHE A C 1
ATOM 614 O O . PHE A 1 84 ? 3.663 24.306 -3.958 1.00 32.72 84 PHE A O 1
ATOM 621 N N . ASP A 1 85 ? 2.231 24.011 -2.254 1.00 26.62 85 ASP A N 1
ATOM 622 C CA . ASP A 1 85 ? 1.988 25.439 -2.064 1.00 26.62 85 ASP A CA 1
ATOM 623 C C . ASP A 1 85 ? 2.542 25.816 -0.688 1.00 26.62 85 ASP A C 1
ATOM 625 O O . ASP A 1 85 ? 2.225 25.187 0.331 1.00 26.62 85 ASP A O 1
ATOM 629 N N . ASP A 1 86 ? 3.474 26.767 -0.702 1.00 36.53 86 ASP A N 1
ATOM 630 C CA . ASP A 1 86 ? 4.037 27.430 0.468 1.00 36.53 86 ASP A CA 1
ATOM 631 C C . ASP A 1 86 ? 2.925 27.732 1.468 1.00 36.53 86 ASP A C 1
ATOM 633 O O . ASP A 1 86 ? 1.946 28.348 1.074 1.00 36.53 86 ASP A O 1
ATOM 637 N N . LEU A 1 87 ? 3.072 27.341 2.740 1.00 31.45 87 LEU A N 1
ATOM 638 C CA . LEU A 1 87 ? 2.468 28.034 3.885 1.00 31.45 87 LEU A CA 1
ATOM 639 C C . LEU A 1 87 ? 2.941 27.389 5.195 1.00 31.45 87 LEU A C 1
ATOM 641 O O . LEU A 1 87 ? 2.454 26.351 5.652 1.00 31.45 87 LEU A O 1
ATOM 645 N N . GLU A 1 88 ? 3.892 28.064 5.837 1.00 34.69 88 GLU A N 1
ATOM 646 C CA . GLU A 1 88 ? 4.042 28.023 7.285 1.00 34.69 88 GLU A CA 1
ATOM 647 C C . GLU A 1 88 ? 2.681 28.306 7.943 1.00 34.69 88 GLU A C 1
ATOM 649 O O . GLU A 1 88 ? 2.167 29.422 7.924 1.00 34.69 88 GLU A O 1
ATOM 654 N N . GLY A 1 89 ? 2.081 27.280 8.541 1.00 27.16 89 GLY A N 1
ATOM 655 C CA . GLY A 1 89 ? 0.880 27.418 9.354 1.00 27.16 89 GLY A CA 1
ATOM 656 C C . GLY A 1 89 ? 0.414 26.060 9.877 1.00 27.16 89 GLY A C 1
ATOM 657 O O . GLY A 1 89 ? 0.295 25.113 9.097 1.00 27.16 89 GLY A O 1
ATOM 658 N N . PRO A 1 90 ? 0.164 25.891 11.189 1.00 28.08 90 PRO A N 1
ATOM 659 C CA . PRO A 1 90 ? -0.292 24.615 11.715 1.00 28.08 90 PRO A CA 1
ATOM 660 C C . PRO A 1 90 ? -1.706 24.336 11.197 1.00 28.08 90 PRO A C 1
ATOM 662 O O . PRO A 1 90 ? -2.659 25.032 11.542 1.00 28.08 90 PRO A O 1
ATOM 665 N N . SER A 1 91 ? -1.846 23.296 10.372 1.00 33.09 91 SER A N 1
ATOM 666 C CA . SER A 1 91 ? -3.153 22.767 9.974 1.00 33.09 91 SER A CA 1
ATOM 667 C C . SER A 1 91 ? -4.021 22.516 11.226 1.00 33.09 91 SER A C 1
ATOM 669 O O . SER A 1 91 ? -3.512 21.967 12.208 1.00 33.09 91 SER A O 1
ATOM 671 N N . PRO A 1 92 ? -5.326 22.855 11.225 1.00 34.41 92 PRO A N 1
ATOM 672 C CA . PRO A 1 92 ? -6.214 22.608 12.365 1.00 34.41 92 PRO A CA 1
ATOM 673 C C . PRO A 1 92 ? -6.409 21.111 12.662 1.00 34.41 92 PRO A C 1
ATOM 675 O O . PRO A 1 92 ? -6.834 20.743 13.754 1.00 34.41 92 PRO A O 1
ATOM 678 N N . ASN A 1 93 ? -6.025 20.238 11.723 1.00 37.28 93 ASN A N 1
ATOM 679 C CA . ASN A 1 93 ? -5.891 18.793 11.912 1.00 37.28 93 ASN A CA 1
ATOM 680 C C . ASN A 1 93 ? -4.415 18.396 11.964 1.00 37.28 93 ASN A C 1
ATOM 682 O O . ASN A 1 93 ? -3.995 17.461 11.282 1.00 37.28 93 ASN A O 1
ATOM 686 N N . GLY A 1 94 ? -3.652 19.171 12.742 1.00 34.34 94 GLY A N 1
ATOM 687 C CA . GLY A 1 94 ? -2.199 19.190 12.788 1.00 34.34 94 GLY A CA 1
ATOM 688 C C . GLY A 1 94 ? -1.600 17.816 12.596 1.00 34.34 94 GLY A C 1
ATOM 689 O O . GLY A 1 94 ? -2.009 16.881 13.290 1.00 34.34 94 GLY A O 1
ATOM 690 N N . ARG A 1 95 ? -0.665 17.742 11.631 1.00 43.91 95 ARG A N 1
ATOM 691 C CA . ARG A 1 95 ? 0.391 16.731 11.482 1.00 43.91 95 ARG A CA 1
ATOM 692 C C . ARG A 1 95 ? 0.463 15.937 12.778 1.00 43.91 95 ARG A C 1
ATOM 694 O O . ARG A 1 95 ? 1.051 16.402 13.754 1.00 43.91 95 ARG A O 1
ATOM 701 N N . ARG A 1 96 ? -0.280 14.827 12.864 1.00 45.62 96 ARG A N 1
ATOM 702 C CA . ARG A 1 96 ? -0.309 14.076 14.118 1.00 45.62 96 ARG A CA 1
ATOM 703 C C . ARG A 1 96 ? 1.105 13.563 14.240 1.00 45.62 96 ARG A C 1
ATOM 705 O O . ARG A 1 96 ? 1.515 12.803 13.375 1.00 45.62 96 ARG A O 1
ATOM 712 N N . THR A 1 97 ? 1.850 14.069 15.216 1.00 41.88 97 THR A N 1
ATOM 713 C CA . THR A 1 97 ? 3.222 13.667 15.501 1.00 41.88 97 THR A CA 1
ATOM 714 C C . THR A 1 97 ? 3.193 12.165 15.698 1.00 41.88 97 THR A C 1
ATOM 716 O O . THR A 1 97 ? 2.686 11.660 16.701 1.00 41.88 97 THR A O 1
ATOM 719 N N . VAL A 1 98 ? 3.583 11.467 14.639 1.00 51.94 98 VAL A N 1
ATOM 720 C CA . VAL A 1 98 ? 3.781 10.040 14.659 1.00 51.94 98 VAL A CA 1
ATOM 721 C C . VAL A 1 98 ? 5.242 9.879 15.019 1.00 51.94 98 VAL A C 1
ATOM 723 O O . VAL A 1 98 ? 6.101 10.302 14.249 1.00 51.94 98 VAL A O 1
ATOM 726 N N . ASP A 1 99 ? 5.522 9.326 16.193 1.00 49.69 99 ASP A N 1
ATOM 727 C CA . ASP A 1 99 ? 6.893 8.971 16.541 1.00 49.69 99 ASP A CA 1
ATOM 728 C C . ASP A 1 99 ? 7.288 7.812 15.624 1.00 49.69 99 ASP A C 1
ATOM 730 O O . ASP A 1 99 ? 6.688 6.734 15.676 1.00 49.69 99 ASP A O 1
ATOM 734 N N . ILE A 1 100 ? 8.214 8.061 14.702 1.00 55.81 100 ILE A N 1
ATOM 735 C CA . ILE A 1 100 ? 8.646 7.067 13.721 1.00 55.81 100 ILE A CA 1
ATOM 736 C C . ILE A 1 100 ? 9.921 6.427 14.249 1.00 55.81 100 ILE A C 1
ATOM 738 O O . ILE A 1 100 ? 10.865 7.112 14.629 1.00 55.81 100 ILE A O 1
ATOM 742 N N . THR A 1 101 ? 9.917 5.101 14.312 1.00 52.81 101 THR A N 1
ATOM 743 C CA . THR A 1 101 ? 10.978 4.316 14.965 1.00 52.81 101 THR A CA 1
ATOM 744 C C . THR A 1 101 ? 11.971 3.695 13.987 1.00 52.81 101 THR A C 1
ATOM 746 O O . THR A 1 101 ? 12.948 3.093 14.419 1.00 52.81 101 THR A O 1
ATOM 749 N N . TYR A 1 102 ? 11.737 3.852 12.680 1.00 56.78 102 TYR A N 1
ATOM 750 C CA . TYR A 1 102 ? 12.593 3.334 11.618 1.00 56.78 102 TYR A CA 1
ATOM 751 C C . TYR A 1 102 ? 12.884 4.433 10.588 1.00 56.78 102 TYR A C 1
ATOM 753 O O . TYR A 1 102 ? 11.987 4.917 9.897 1.00 56.78 102 TYR A O 1
ATOM 761 N N . ASP A 1 103 ? 14.144 4.841 10.513 1.00 56.44 103 ASP A N 1
ATOM 762 C CA . ASP A 1 103 ? 14.673 5.925 9.680 1.00 56.44 103 ASP A CA 1
ATOM 763 C C . ASP A 1 103 ? 15.337 5.432 8.382 1.00 56.44 103 ASP A C 1
ATOM 765 O O . ASP A 1 103 ? 15.578 6.230 7.482 1.00 56.44 103 ASP A O 1
ATOM 769 N N . GLY A 1 104 ? 15.572 4.123 8.245 1.00 67.25 104 GLY A N 1
ATOM 770 C CA . GLY A 1 104 ? 16.309 3.536 7.120 1.00 67.25 104 GLY A CA 1
ATOM 771 C C . GLY A 1 104 ? 15.529 3.292 5.822 1.00 67.25 104 GLY A C 1
ATOM 772 O O . GLY A 1 104 ? 16.101 2.735 4.891 1.00 67.25 104 GLY A O 1
ATOM 773 N N . GLY A 1 105 ? 14.241 3.638 5.744 1.00 78.38 105 GLY A N 1
ATOM 774 C CA . GLY A 1 105 ? 13.439 3.383 4.540 1.00 78.38 105 GLY A CA 1
ATOM 775 C C . GLY A 1 105 ? 13.389 4.550 3.550 1.00 78.38 105 GLY A C 1
ATOM 776 O O . GLY A 1 105 ? 13.465 5.716 3.932 1.00 78.38 105 GLY A O 1
ATOM 777 N N . GLU A 1 106 ? 13.191 4.231 2.274 1.00 89.50 106 GLU A N 1
ATOM 778 C CA . GLU A 1 106 ? 13.244 5.145 1.134 1.00 89.50 106 GLU A CA 1
ATOM 779 C C . GLU A 1 106 ? 11.922 5.151 0.342 1.00 89.50 106 GLU A C 1
ATOM 781 O O . GLU A 1 106 ? 11.250 4.129 0.177 1.00 89.50 106 GLU A O 1
ATOM 786 N N . ALA A 1 107 ? 11.552 6.323 -0.182 1.00 91.44 107 ALA A N 1
ATOM 787 C CA . ALA A 1 107 ? 10.486 6.474 -1.167 1.00 91.44 107 ALA A CA 1
ATOM 788 C C . ALA A 1 107 ? 11.080 6.986 -2.490 1.00 91.44 107 ALA A C 1
ATOM 790 O O . ALA A 1 107 ? 11.496 8.138 -2.589 1.00 91.44 107 ALA A O 1
ATOM 791 N N . VAL A 1 108 ? 11.109 6.130 -3.511 1.00 93.31 108 VAL A N 1
ATOM 792 C CA . VAL A 1 108 ? 11.686 6.413 -4.830 1.00 93.31 108 VAL A CA 1
ATOM 793 C C . VAL A 1 108 ? 10.578 6.813 -5.797 1.00 93.31 108 VAL A C 1
ATOM 795 O O . VAL A 1 108 ? 9.646 6.044 -6.030 1.00 93.31 108 VAL A O 1
ATOM 798 N N . ARG A 1 109 ? 10.690 7.995 -6.411 1.00 92.94 109 ARG A N 1
ATOM 799 C CA . ARG A 1 109 ? 9.803 8.438 -7.499 1.00 92.94 109 ARG A CA 1
ATOM 800 C C . ARG A 1 109 ? 10.493 8.215 -8.844 1.00 92.94 109 ARG A C 1
ATOM 802 O O . ARG A 1 109 ? 11.512 8.835 -9.129 1.00 92.94 109 ARG A O 1
ATOM 809 N N . ALA A 1 110 ? 9.932 7.338 -9.667 1.00 93.50 110 ALA A N 1
ATOM 810 C CA . ALA A 1 110 ? 10.422 7.003 -10.996 1.00 93.50 110 ALA A CA 1
ATOM 811 C C . ALA A 1 110 ? 9.495 7.603 -12.057 1.00 93.50 110 ALA A C 1
ATOM 813 O O . ALA A 1 110 ? 8.375 7.133 -12.250 1.00 93.50 110 ALA A O 1
ATOM 814 N N . VAL A 1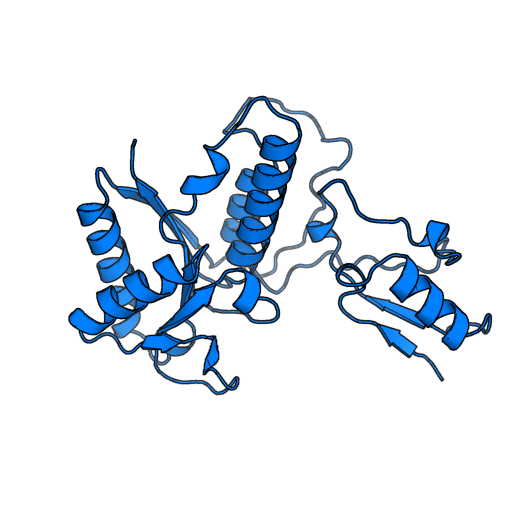 111 ? 9.969 8.650 -12.735 1.00 93.81 111 VAL A N 1
ATOM 815 C CA . VAL A 1 111 ? 9.215 9.353 -13.781 1.00 93.81 111 VAL A CA 1
ATOM 816 C C . VAL A 1 111 ? 9.800 8.989 -15.142 1.00 93.81 111 VAL A C 1
ATOM 818 O O . VAL A 1 111 ? 10.887 9.447 -15.485 1.00 93.81 111 VAL A O 1
ATOM 821 N N . ALA A 1 112 ? 9.075 8.179 -15.906 1.00 93.81 112 ALA A N 1
ATOM 822 C CA . ALA A 1 112 ? 9.456 7.758 -17.252 1.00 93.81 112 ALA A CA 1
ATOM 823 C C . ALA A 1 112 ? 8.908 8.711 -18.325 1.00 93.81 112 ALA A C 1
ATOM 825 O O . ALA A 1 112 ? 7.915 9.398 -18.095 1.00 93.81 112 ALA A O 1
ATOM 826 N N . ALA A 1 113 ? 9.512 8.749 -19.509 1.00 92.94 113 ALA A N 1
ATOM 827 C CA . ALA A 1 113 ? 9.014 9.499 -20.660 1.00 92.94 113 ALA A CA 1
ATOM 828 C C . ALA A 1 113 ? 7.842 8.795 -21.364 1.00 92.94 113 ALA A C 1
ATOM 830 O O . ALA A 1 113 ? 6.948 9.462 -21.878 1.00 92.94 113 ALA A O 1
ATOM 831 N N . ASP A 1 114 ? 7.822 7.461 -21.366 1.00 93.56 114 ASP A N 1
ATOM 832 C CA . ASP A 1 114 ? 6.761 6.650 -21.964 1.00 93.56 114 ASP A CA 1
ATOM 833 C C . ASP A 1 114 ? 6.508 5.348 -21.178 1.00 93.56 114 ASP A C 1
ATOM 835 O O . ASP A 1 114 ? 7.224 5.013 -20.229 1.00 93.56 114 ASP A O 1
ATOM 839 N N . ASP A 1 115 ? 5.461 4.612 -21.566 1.00 92.38 115 ASP A N 1
ATOM 840 C CA . ASP A 1 115 ? 5.071 3.357 -20.910 1.00 92.38 115 ASP A CA 1
ATOM 841 C C . ASP A 1 115 ? 6.174 2.274 -21.036 1.00 92.38 115 ASP A C 1
ATOM 843 O O . ASP A 1 115 ? 6.343 1.447 -20.140 1.00 92.38 115 ASP A O 1
ATOM 847 N N . ALA A 1 116 ? 6.978 2.286 -22.108 1.00 93.00 116 ALA A N 1
ATOM 848 C CA . ALA A 1 116 ? 8.033 1.295 -22.329 1.00 93.00 116 ALA A CA 1
ATOM 849 C C . ALA A 1 116 ? 9.281 1.562 -21.470 1.00 93.00 116 ALA A C 1
ATOM 851 O O . ALA A 1 116 ? 9.940 0.632 -20.999 1.00 93.00 116 ALA A O 1
ATOM 852 N N . GLU A 1 117 ? 9.644 2.825 -21.259 1.00 95.25 117 GLU A N 1
ATOM 853 C CA . GLU A 1 117 ? 10.649 3.221 -20.277 1.00 95.25 117 GLU A CA 1
ATOM 854 C C . GLU A 1 117 ? 10.175 2.918 -18.855 1.00 95.25 117 GLU A C 1
ATOM 856 O O . GLU A 1 117 ? 10.935 2.324 -18.093 1.00 95.25 117 GLU A O 1
ATOM 861 N N . HIS A 1 118 ? 8.917 3.216 -18.524 1.00 95.62 118 HIS A N 1
ATOM 862 C CA . HIS A 1 118 ? 8.348 2.897 -17.215 1.00 95.62 118 HIS A CA 1
ATOM 863 C C . HIS A 1 118 ? 8.468 1.402 -16.886 1.00 95.62 118 HIS A C 1
ATOM 865 O O . HIS A 1 118 ? 8.964 1.029 -15.820 1.00 95.62 118 HIS A O 1
ATOM 871 N N . ASP A 1 119 ? 8.078 0.538 -17.824 1.00 94.81 119 ASP A N 1
ATOM 872 C CA . ASP A 1 119 ? 8.166 -0.911 -17.659 1.00 94.81 119 ASP A CA 1
ATOM 873 C C . ASP A 1 119 ? 9.619 -1.389 -17.487 1.00 94.81 119 ASP A C 1
ATOM 875 O O . ASP A 1 119 ? 9.894 -2.253 -16.648 1.00 94.81 119 ASP A O 1
ATOM 879 N N . ARG A 1 120 ? 10.575 -0.792 -18.214 1.00 94.75 120 ARG A N 1
ATOM 880 C CA . ARG A 1 120 ? 12.012 -1.077 -18.043 1.00 94.75 120 ARG A CA 1
ATOM 881 C C . ARG A 1 120 ? 12.521 -0.657 -16.666 1.00 94.75 120 ARG A C 1
ATOM 883 O O . ARG A 1 120 ? 13.208 -1.449 -16.021 1.00 94.75 120 ARG A O 1
ATOM 890 N N . MET A 1 121 ? 12.163 0.540 -16.201 1.00 95.88 121 MET A N 1
ATOM 891 C CA . MET A 1 121 ? 12.553 1.042 -14.879 1.00 95.88 121 MET A CA 1
ATOM 892 C C . MET A 1 121 ? 12.016 0.148 -13.758 1.00 95.88 121 MET A C 1
ATOM 894 O O . MET A 1 121 ? 12.748 -0.159 -12.816 1.00 95.88 121 MET A O 1
ATOM 898 N N . LEU A 1 122 ? 10.764 -0.309 -13.866 1.00 95.44 122 LEU A N 1
ATOM 899 C CA . LEU A 1 122 ? 10.171 -1.235 -12.901 1.00 95.44 122 LEU A CA 1
ATOM 900 C C . LEU A 1 122 ? 10.945 -2.558 -12.852 1.00 95.44 122 LEU A C 1
ATOM 902 O O . LEU A 1 122 ? 11.317 -3.018 -11.774 1.00 95.44 122 LEU A O 1
ATOM 906 N N . VAL A 1 123 ? 11.209 -3.170 -14.010 1.00 94.31 123 VAL A N 1
ATOM 907 C CA . VAL A 1 123 ? 11.970 -4.427 -14.092 1.00 94.31 123 VAL A CA 1
ATOM 908 C C . VAL A 1 123 ? 13.373 -4.261 -13.515 1.00 94.31 123 VAL A C 1
ATOM 910 O O . VAL A 1 123 ? 13.831 -5.125 -12.768 1.00 94.31 123 VAL A O 1
ATOM 913 N N . GLU A 1 124 ? 14.061 -3.165 -13.832 1.00 93.62 124 GLU A N 1
ATOM 914 C CA . GLU A 1 124 ? 15.391 -2.886 -13.291 1.00 93.62 124 GLU A CA 1
ATOM 915 C C . GLU A 1 124 ? 15.355 -2.751 -11.765 1.00 93.62 124 GLU A C 1
ATOM 917 O O . GLU A 1 124 ? 16.175 -3.352 -11.069 1.00 93.62 124 GLU A O 1
ATOM 922 N N . ALA A 1 125 ? 14.367 -2.031 -11.231 1.00 93.31 125 ALA A N 1
ATOM 923 C CA . ALA A 1 125 ? 14.201 -1.862 -9.795 1.00 93.31 125 ALA A CA 1
ATOM 924 C C . ALA A 1 125 ? 13.887 -3.190 -9.080 1.00 93.31 125 ALA A C 1
ATOM 926 O O . ALA A 1 125 ? 14.370 -3.410 -7.970 1.00 93.31 125 ALA A O 1
ATOM 927 N N . LEU A 1 126 ? 13.134 -4.095 -9.716 1.00 92.94 126 LEU A N 1
ATOM 928 C CA . LEU A 1 126 ? 12.870 -5.440 -9.193 1.00 92.94 126 LEU A CA 1
ATOM 929 C C . LEU A 1 126 ? 14.107 -6.349 -9.267 1.00 92.94 126 LEU A C 1
ATOM 931 O O . LEU A 1 126 ? 14.349 -7.125 -8.348 1.00 92.94 126 LEU A O 1
ATOM 935 N N . ARG A 1 127 ? 14.927 -6.246 -10.321 1.00 90.50 127 ARG A N 1
ATOM 936 C CA . ARG A 1 127 ? 16.171 -7.030 -10.456 1.00 90.50 127 ARG A CA 1
ATOM 937 C C . ARG A 1 127 ? 17.186 -6.729 -9.368 1.00 90.50 127 ARG A C 1
ATOM 939 O O . ARG A 1 127 ? 17.887 -7.637 -8.932 1.00 90.50 127 ARG A O 1
ATOM 946 N N . ARG A 1 128 ? 17.246 -5.480 -8.901 1.00 88.25 128 ARG A N 1
ATOM 947 C CA . ARG A 1 128 ? 18.133 -5.078 -7.798 1.00 88.25 128 ARG A CA 1
ATOM 948 C C . ARG A 1 128 ? 17.867 -5.868 -6.508 1.00 88.25 128 ARG A C 1
ATOM 950 O O . ARG A 1 128 ? 18.773 -5.988 -5.695 1.00 88.25 128 ARG A O 1
ATOM 957 N N . LEU A 1 129 ? 16.680 -6.467 -6.355 1.00 84.31 129 LEU A N 1
ATOM 958 C CA . LEU A 1 129 ? 16.349 -7.336 -5.223 1.00 84.31 129 LEU A CA 1
ATOM 959 C C . LEU A 1 129 ? 17.016 -8.718 -5.283 1.00 84.31 129 LEU A C 1
ATOM 961 O O . LEU A 1 129 ? 17.141 -9.359 -4.251 1.00 84.31 129 LEU A O 1
ATOM 965 N N . GLN A 1 130 ? 17.454 -9.206 -6.450 1.00 74.31 130 GLN A N 1
ATOM 966 C CA . GLN A 1 130 ? 18.001 -10.569 -6.575 1.00 74.31 130 GLN A CA 1
ATOM 967 C C . GLN A 1 130 ? 19.363 -10.766 -5.877 1.00 74.31 130 GLN A C 1
ATOM 969 O O . GLN A 1 130 ? 19.871 -11.884 -5.857 1.00 74.31 130 GLN A O 1
ATOM 974 N N . GLY A 1 131 ? 19.964 -9.700 -5.338 1.00 67.69 131 GLY A N 1
ATOM 975 C CA . GLY A 1 131 ? 21.238 -9.746 -4.616 1.00 67.69 131 GLY A CA 1
ATOM 976 C C . GLY A 1 131 ? 21.126 -9.969 -3.105 1.00 67.69 131 GLY A C 1
ATOM 977 O O . GLY A 1 131 ? 22.161 -10.130 -2.467 1.00 67.69 131 GLY A O 1
ATOM 978 N N . ASP A 1 132 ? 19.916 -9.969 -2.538 1.00 73.19 132 ASP A N 1
ATOM 979 C CA . ASP A 1 132 ? 19.679 -10.090 -1.094 1.00 73.19 132 ASP A CA 1
ATOM 980 C C . ASP A 1 132 ? 18.750 -11.278 -0.780 1.00 73.19 132 ASP A C 1
ATOM 982 O O . ASP A 1 132 ? 17.778 -11.549 -1.494 1.00 73.19 132 ASP A O 1
ATOM 986 N N . GLU A 1 133 ? 19.075 -12.025 0.275 1.00 67.81 133 GLU A N 1
ATOM 987 C CA . GLU A 1 133 ? 18.379 -13.257 0.645 1.00 67.81 133 GLU A CA 1
ATOM 988 C C . GLU A 1 133 ? 16.963 -12.924 1.145 1.00 67.81 133 GLU A C 1
ATOM 990 O O . GLU A 1 133 ? 16.763 -12.086 2.025 1.00 67.81 133 GLU A O 1
ATOM 995 N N . TYR A 1 134 ? 15.945 -13.572 0.579 1.00 65.44 134 TYR A N 1
ATOM 996 C CA . TYR A 1 134 ? 14.531 -13.306 0.866 1.00 65.44 134 TYR A CA 1
ATOM 997 C C . TYR A 1 134 ? 14.007 -11.912 0.491 1.00 65.44 134 TYR A C 1
ATOM 999 O O . TYR A 1 134 ? 12.904 -11.514 0.898 1.00 65.44 134 TYR A O 1
ATOM 1007 N N . ALA A 1 135 ? 14.746 -11.150 -0.317 1.00 81.38 135 ALA A N 1
ATOM 1008 C CA . ALA A 1 135 ? 14.299 -9.833 -0.760 1.00 81.38 135 ALA A CA 1
ATOM 1009 C C . ALA A 1 135 ? 13.095 -9.908 -1.712 1.00 81.38 135 ALA A C 1
ATOM 1011 O O . ALA A 1 135 ? 12.231 -9.025 -1.674 1.00 81.38 135 ALA A O 1
ATOM 1012 N N . LEU A 1 136 ? 12.985 -10.984 -2.503 1.00 87.75 136 LEU A N 1
ATOM 1013 C CA . LEU A 1 136 ? 11.823 -11.236 -3.359 1.00 87.75 136 LEU A CA 1
ATOM 1014 C C . LEU A 1 136 ? 10.593 -11.631 -2.539 1.00 87.75 136 LEU A C 1
ATOM 1016 O O . LEU A 1 136 ? 9.499 -11.144 -2.828 1.00 87.75 136 LEU A O 1
ATOM 1020 N N . ALA A 1 137 ? 10.752 -12.438 -1.478 1.00 90.06 137 ALA A N 1
ATOM 1021 C CA . ALA A 1 137 ? 9.628 -12.793 -0.615 1.00 90.06 137 ALA A CA 1
ATOM 1022 C C . ALA A 1 137 ? 8.969 -11.578 0.041 1.00 90.06 137 ALA A C 1
ATOM 1024 O O . ALA A 1 137 ? 7.745 -11.566 0.215 1.00 90.06 137 ALA A O 1
ATOM 1025 N N . GLY A 1 138 ? 9.772 -10.566 0.373 1.00 90.62 138 GLY A N 1
ATOM 1026 C CA . GLY A 1 138 ? 9.328 -9.305 0.954 1.00 90.62 138 GLY A CA 1
ATOM 1027 C C . GLY A 1 138 ? 8.844 -8.259 -0.053 1.00 90.62 138 GLY A C 1
ATOM 1028 O O . GLY A 1 138 ? 8.524 -7.156 0.387 1.00 90.62 138 GLY A O 1
ATOM 1029 N N . ALA A 1 139 ? 8.799 -8.557 -1.355 1.00 94.31 139 ALA A N 1
ATOM 1030 C CA . ALA A 1 139 ? 8.449 -7.595 -2.395 1.00 94.31 139 ALA A CA 1
ATOM 1031 C C . ALA A 1 139 ? 7.028 -7.787 -2.940 1.00 94.31 139 ALA A C 1
ATOM 1033 O O . ALA A 1 139 ? 6.572 -8.912 -3.167 1.00 94.31 139 ALA A O 1
ATOM 1034 N N . ALA A 1 140 ? 6.350 -6.672 -3.220 1.00 96.19 140 ALA A N 1
ATOM 1035 C CA . ALA A 1 140 ? 5.062 -6.673 -3.897 1.00 96.19 140 ALA A CA 1
ATOM 1036 C C . ALA A 1 140 ? 4.945 -5.586 -4.972 1.00 96.19 140 ALA A C 1
ATOM 1038 O O . ALA A 1 140 ? 5.306 -4.435 -4.748 1.00 96.19 140 ALA A O 1
ATOM 1039 N N . VAL A 1 141 ? 4.364 -5.939 -6.117 1.00 97.25 141 VAL A N 1
ATOM 1040 C CA . VAL A 1 141 ? 3.883 -5.003 -7.136 1.00 97.25 141 VAL A CA 1
ATOM 1041 C C . VAL A 1 141 ? 2.376 -4.876 -6.965 1.00 97.25 141 VAL A C 1
ATOM 1043 O O . VAL A 1 141 ? 1.633 -5.839 -7.173 1.00 97.25 141 VAL A O 1
ATOM 1046 N N . LEU A 1 142 ? 1.916 -3.697 -6.555 1.00 96.50 142 LEU A N 1
ATOM 1047 C CA . LEU A 1 142 ? 0.496 -3.458 -6.337 1.00 96.50 142 LEU A CA 1
ATOM 1048 C C . LEU A 1 142 ? -0.065 -2.596 -7.458 1.00 96.50 142 LEU A C 1
ATOM 1050 O O . LEU A 1 142 ? 0.443 -1.517 -7.750 1.00 96.50 142 LEU A O 1
ATOM 1054 N N . CYS A 1 143 ? -1.145 -3.070 -8.061 1.00 94.12 143 CYS A N 1
ATOM 1055 C CA . CYS A 1 143 ? -1.777 -2.441 -9.208 1.00 94.12 143 CYS A CA 1
ATOM 1056 C C . CYS A 1 143 ? -3.178 -1.929 -8.849 1.00 94.12 143 CYS A C 1
ATOM 1058 O O . CYS A 1 143 ? -3.851 -2.452 -7.958 1.00 94.12 143 CYS A O 1
ATOM 1060 N N . ARG A 1 144 ? -3.676 -0.948 -9.601 1.00 88.00 144 ARG A N 1
ATOM 1061 C CA . ARG A 1 144 ? -5.047 -0.440 -9.424 1.00 88.00 144 ARG A CA 1
ATOM 1062 C C . ARG A 1 144 ? -6.118 -1.453 -9.849 1.00 88.00 144 ARG A C 1
ATOM 1064 O O . ARG A 1 144 ? -7.147 -1.590 -9.196 1.00 88.00 144 ARG A O 1
ATOM 1071 N N . SER A 1 145 ? -5.883 -2.190 -10.938 1.00 89.50 145 SER A N 1
ATOM 1072 C CA . SER A 1 145 ? -6.895 -3.039 -11.573 1.00 89.50 145 SER A CA 1
ATOM 1073 C C . SER A 1 145 ? -6.376 -4.444 -11.857 1.00 89.50 145 SER A C 1
ATOM 1075 O O . SER A 1 145 ? -5.177 -4.667 -12.007 1.00 89.50 145 SER A O 1
ATOM 1077 N N . LYS A 1 146 ? -7.296 -5.407 -11.992 1.00 91.12 146 LYS A N 1
ATOM 1078 C CA . LYS A 1 146 ? -6.955 -6.788 -12.378 1.00 91.12 146 LYS A CA 1
ATOM 1079 C C . LYS A 1 146 ? -6.286 -6.866 -13.754 1.00 91.12 146 LYS A C 1
ATOM 1081 O O . LYS A 1 146 ? -5.399 -7.685 -13.951 1.00 91.12 146 LYS A O 1
ATOM 1086 N N . ARG A 1 147 ? -6.670 -5.982 -14.682 1.00 92.12 147 ARG A N 1
ATOM 1087 C CA . ARG A 1 147 ? -6.034 -5.889 -16.002 1.00 92.12 147 ARG A CA 1
ATOM 1088 C C . ARG A 1 147 ? -4.556 -5.528 -15.870 1.00 92.12 147 ARG A C 1
ATOM 1090 O O . ARG A 1 147 ? -3.722 -6.134 -16.536 1.00 92.12 147 ARG A O 1
ATOM 1097 N N . ASP A 1 148 ? -4.241 -4.580 -14.995 1.00 92.12 148 ASP A N 1
ATOM 1098 C CA . ASP A 1 148 ? -2.860 -4.167 -14.747 1.00 92.12 148 ASP A CA 1
ATOM 1099 C C . ASP A 1 148 ? -2.086 -5.266 -14.008 1.00 92.12 148 ASP A C 1
ATOM 1101 O O . ASP A 1 148 ? -0.934 -5.520 -14.337 1.00 92.12 148 ASP A O 1
ATOM 1105 N N . VAL A 1 149 ? -2.726 -5.999 -13.085 1.00 94.50 149 VAL A N 1
ATOM 1106 C CA . VAL A 1 149 ? -2.138 -7.214 -12.485 1.00 94.50 149 VAL A CA 1
ATOM 1107 C C . VAL A 1 149 ? -1.730 -8.215 -13.566 1.00 94.50 149 VAL A C 1
ATOM 1109 O O . VAL A 1 149 ? -0.624 -8.737 -13.511 1.00 94.50 149 VAL A O 1
ATOM 1112 N N . ASP A 1 150 ? -2.560 -8.463 -14.582 1.00 93.75 150 ASP A N 1
ATOM 1113 C CA . ASP A 1 150 ? -2.212 -9.396 -15.663 1.00 93.75 150 ASP A CA 1
ATOM 1114 C C . ASP A 1 150 ? -1.042 -8.909 -16.529 1.00 93.75 150 ASP A C 1
ATOM 1116 O O . ASP A 1 150 ? -0.240 -9.718 -17.004 1.00 93.75 150 ASP A O 1
ATOM 1120 N N . ILE A 1 151 ? -0.936 -7.597 -16.750 1.00 91.62 151 ILE A N 1
ATOM 1121 C CA . ILE A 1 151 ? 0.190 -6.981 -17.465 1.00 91.62 151 ILE A CA 1
ATOM 1122 C C . ILE A 1 151 ? 1.469 -7.144 -16.641 1.00 91.62 151 ILE A C 1
ATOM 1124 O O . ILE A 1 151 ? 2.426 -7.770 -17.107 1.00 91.62 151 ILE A O 1
ATOM 1128 N N . TYR A 1 152 ? 1.450 -6.671 -15.396 1.00 93.81 152 TYR A N 1
ATOM 1129 C CA . TYR A 1 152 ? 2.606 -6.682 -14.507 1.00 93.81 152 TYR A CA 1
ATOM 1130 C C . TYR A 1 152 ? 2.964 -8.063 -13.981 1.00 93.81 152 TYR A C 1
ATOM 1132 O O . TYR A 1 152 ? 4.084 -8.255 -13.542 1.00 93.81 152 TYR A O 1
ATOM 1140 N N . HIS A 1 153 ? 2.087 -9.056 -14.098 1.00 93.62 153 HIS A N 1
ATOM 1141 C CA . HIS A 1 153 ? 2.454 -10.450 -13.880 1.00 93.62 153 HIS A CA 1
ATOM 1142 C C . HIS A 1 153 ? 3.294 -11.015 -15.027 1.00 93.62 153 HIS A C 1
ATOM 1144 O O . HIS A 1 153 ? 4.177 -11.842 -14.811 1.00 93.62 153 HIS A O 1
ATOM 1150 N N . ARG A 1 154 ? 3.028 -10.607 -16.272 1.00 92.44 154 ARG A N 1
ATOM 1151 C CA . ARG A 1 154 ? 3.763 -11.117 -17.440 1.00 92.44 154 ARG A CA 1
ATOM 1152 C C . ARG A 1 154 ? 5.121 -10.450 -17.613 1.00 92.44 154 ARG A C 1
ATOM 1154 O O . ARG A 1 154 ? 6.043 -11.108 -18.083 1.00 92.44 154 ARG A O 1
ATOM 1161 N N . LEU A 1 155 ? 5.235 -9.172 -17.263 1.00 91.69 155 LEU A N 1
ATOM 1162 C CA . LEU A 1 155 ? 6.433 -8.376 -17.523 1.00 91.69 155 LEU A CA 1
ATOM 1163 C C . LEU A 1 155 ? 7.684 -8.907 -16.772 1.00 91.69 155 LEU A C 1
ATOM 1165 O O . LEU A 1 155 ? 8.629 -9.298 -17.453 1.00 91.69 155 LEU A O 1
ATOM 1169 N N . PRO A 1 156 ? 7.700 -9.061 -15.432 1.00 88.44 156 PRO A N 1
ATOM 1170 C CA . PRO A 1 156 ? 8.832 -9.639 -14.702 1.00 88.44 156 PRO A CA 1
ATOM 1171 C C . PRO A 1 156 ? 9.058 -11.119 -15.035 1.00 88.44 156 PRO A C 1
ATOM 1173 O O . PRO A 1 156 ? 10.198 -11.571 -15.110 1.00 88.44 156 PRO A O 1
ATOM 1176 N N . ALA A 1 157 ? 7.982 -11.874 -15.292 1.00 86.12 157 ALA A N 1
ATOM 1177 C CA . ALA A 1 157 ? 8.072 -13.295 -15.628 1.00 86.12 157 ALA A CA 1
ATOM 1178 C C . ALA A 1 157 ? 8.843 -13.546 -16.938 1.00 86.12 157 ALA A C 1
ATOM 1180 O O . ALA A 1 157 ? 9.607 -14.507 -17.030 1.00 86.12 157 ALA A O 1
ATOM 1181 N N . ARG A 1 158 ? 8.699 -12.665 -17.942 1.00 88.94 158 ARG A N 1
ATOM 1182 C CA . ARG A 1 158 ? 9.501 -12.712 -19.184 1.00 88.94 158 ARG A CA 1
ATOM 1183 C C . ARG A 1 158 ? 10.994 -12.543 -18.922 1.00 88.94 158 ARG A C 1
ATOM 1185 O O . ARG A 1 158 ? 11.811 -13.121 -19.629 1.00 88.94 158 ARG A O 1
ATOM 1192 N N . GLU A 1 159 ? 11.324 -11.812 -17.869 1.00 86.88 159 GLU A N 1
ATOM 1193 C CA . GLU A 1 159 ? 12.686 -11.536 -17.426 1.00 86.88 159 GLU A CA 1
ATOM 1194 C C . GLU A 1 159 ? 13.184 -12.551 -16.387 1.00 86.88 159 GLU A C 1
ATOM 1196 O O . GLU A 1 159 ? 14.206 -12.326 -15.742 1.00 86.88 159 GLU A O 1
ATOM 1201 N N . ARG A 1 160 ? 12.477 -13.687 -16.247 1.00 88.62 160 ARG A N 1
ATOM 1202 C CA . ARG A 1 160 ? 12.783 -14.798 -15.329 1.00 88.62 160 ARG A CA 1
ATOM 1203 C C . ARG A 1 160 ? 12.770 -14.411 -13.847 1.00 88.62 160 ARG A C 1
ATOM 1205 O O . ARG A 1 160 ? 13.376 -15.103 -13.033 1.00 88.62 160 ARG A O 1
ATOM 1212 N N . LEU A 1 161 ? 12.062 -13.341 -13.487 1.00 90.19 161 LEU A N 1
ATOM 1213 C CA . LEU A 1 161 ? 11.798 -13.009 -12.091 1.00 90.19 161 LEU A CA 1
ATOM 1214 C C . LEU A 1 161 ? 10.629 -13.869 -11.579 1.00 90.19 161 LEU A C 1
ATOM 1216 O O . LEU A 1 161 ? 9.566 -13.864 -12.210 1.00 90.19 161 LEU A O 1
ATOM 1220 N N . PRO A 1 162 ? 10.789 -14.604 -10.461 1.00 92.44 162 PRO A N 1
ATOM 1221 C CA . PRO A 1 162 ? 9.695 -15.357 -9.861 1.00 92.44 162 PRO A CA 1
ATOM 1222 C C . PRO A 1 162 ? 8.579 -14.415 -9.401 1.00 92.44 162 PRO A C 1
ATOM 1224 O O . PRO A 1 162 ? 8.827 -13.431 -8.700 1.00 92.44 162 PRO A O 1
ATOM 1227 N N . VAL A 1 163 ? 7.344 -14.717 -9.793 1.00 94.19 163 VAL A N 1
ATOM 1228 C CA . VAL A 1 163 ? 6.156 -13.928 -9.450 1.00 94.19 163 VAL A CA 1
ATOM 1229 C C . VAL A 1 163 ? 5.051 -14.831 -8.927 1.00 94.19 163 VAL A C 1
ATOM 1231 O O . VAL A 1 163 ? 4.863 -15.944 -9.414 1.00 94.19 163 VAL A O 1
ATOM 1234 N N . LEU A 1 164 ? 4.293 -14.322 -7.961 1.00 94.62 164 LEU A N 1
ATOM 1235 C CA . LEU A 1 164 ? 3.143 -14.989 -7.370 1.00 94.62 164 LEU A CA 1
ATOM 1236 C C . LEU A 1 164 ? 1.960 -14.026 -7.360 1.00 94.62 164 LEU A C 1
ATOM 1238 O O . LEU A 1 164 ? 2.074 -12.880 -6.925 1.00 94.62 164 LEU A O 1
ATOM 1242 N N . ARG A 1 165 ? 0.792 -14.487 -7.802 1.00 94.88 165 ARG A N 1
ATOM 1243 C CA . ARG A 1 165 ? -0.444 -13.714 -7.643 1.00 94.88 165 ARG A CA 1
ATOM 1244 C C . ARG A 1 165 ? -0.833 -13.646 -6.176 1.00 94.88 165 ARG A C 1
ATOM 1246 O O . ARG A 1 165 ? -0.917 -14.681 -5.523 1.00 94.88 165 ARG A O 1
ATOM 1253 N N . LEU A 1 166 ? -1.143 -12.449 -5.682 1.00 92.31 166 LEU A N 1
ATOM 1254 C CA . LEU A 1 166 ? -1.608 -12.256 -4.307 1.00 92.31 166 LEU A CA 1
ATOM 1255 C C . LEU A 1 166 ? -2.874 -13.060 -3.999 1.00 92.31 166 LEU A C 1
ATOM 1257 O O . LEU A 1 166 ? -3.073 -13.445 -2.855 1.00 92.31 166 LEU A O 1
ATOM 1261 N N . GLU A 1 167 ? -3.711 -13.358 -4.997 1.00 88.88 167 GLU A N 1
ATOM 1262 C CA . GLU A 1 167 ? -4.874 -14.237 -4.828 1.00 88.88 167 GLU A CA 1
ATOM 1263 C C . GLU A 1 167 ? -4.511 -15.667 -4.399 1.00 88.88 167 GLU A C 1
ATOM 1265 O O . GLU A 1 167 ? -5.332 -16.330 -3.773 1.00 88.88 167 GLU A O 1
ATOM 1270 N N . ASN A 1 168 ? -3.300 -16.122 -4.725 1.00 90.00 168 ASN A N 1
ATOM 1271 C CA . ASN A 1 168 ? -2.807 -17.464 -4.418 1.00 90.00 168 ASN A CA 1
ATOM 1272 C C . ASN A 1 168 ? -1.851 -17.475 -3.215 1.00 90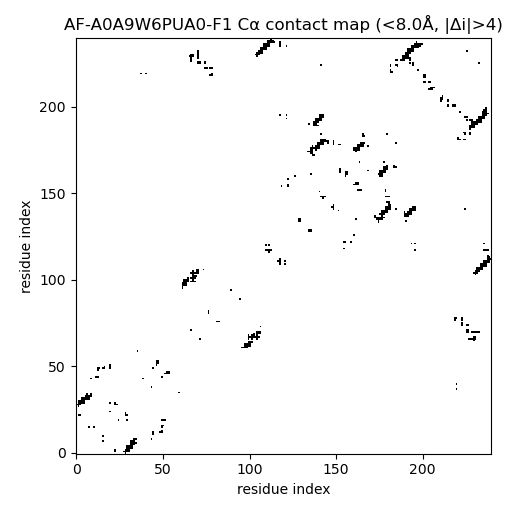.00 168 ASN A C 1
ATOM 1274 O O . ASN A 1 168 ? -1.325 -18.528 -2.870 1.00 90.00 168 ASN A O 1
ATOM 1278 N N . TYR A 1 169 ? -1.591 -16.317 -2.605 1.00 89.06 169 TYR A N 1
ATOM 1279 C CA . TYR A 1 169 ? -0.671 -16.201 -1.483 1.00 89.06 169 TYR A CA 1
ATOM 1280 C C . TYR A 1 169 ? -1.337 -16.674 -0.188 1.00 89.06 169 TYR A C 1
ATOM 1282 O O . TYR A 1 169 ? -2.356 -16.125 0.230 1.00 89.06 169 TYR A O 1
ATOM 1290 N N . ASP A 1 170 ? -0.744 -17.671 0.465 1.00 85.81 170 ASP A N 1
ATOM 1291 C CA . ASP A 1 170 ? -1.271 -18.298 1.684 1.00 85.81 170 ASP A CA 1
ATOM 1292 C C . ASP A 1 170 ? -0.659 -17.735 2.982 1.00 85.81 170 ASP A C 1
ATOM 1294 O O . ASP A 1 170 ? -0.951 -18.218 4.077 1.00 85.81 170 ASP A O 1
ATOM 1298 N N . GLY A 1 171 ? 0.186 -16.703 2.873 1.00 80.12 171 GLY A N 1
ATOM 1299 C CA . GLY A 1 171 ? 0.868 -16.081 4.008 1.00 80.12 171 GLY A CA 1
ATOM 1300 C C . GLY A 1 171 ? 2.247 -16.663 4.320 1.00 80.12 171 GLY A C 1
ATOM 1301 O O . GLY A 1 171 ? 2.933 -16.122 5.190 1.00 80.12 171 GLY A O 1
ATOM 1302 N N . ARG A 1 172 ? 2.681 -17.729 3.636 1.00 84.62 172 ARG A N 1
ATOM 1303 C CA . ARG A 1 172 ? 4.013 -18.311 3.835 1.00 84.62 172 ARG A CA 1
ATOM 1304 C C . ARG A 1 172 ? 5.070 -17.560 3.026 1.00 84.62 172 ARG A C 1
ATOM 1306 O O . ARG A 1 172 ? 4.806 -17.201 1.883 1.00 84.62 172 ARG A O 1
ATOM 1313 N N . PRO A 1 173 ? 6.283 -17.346 3.565 1.00 80.38 173 PRO A N 1
ATOM 1314 C CA . PRO A 1 173 ? 7.378 -16.782 2.786 1.00 80.38 173 PRO A CA 1
ATOM 1315 C C . PRO A 1 173 ? 7.666 -17.646 1.553 1.00 80.38 173 PRO A C 1
ATOM 1317 O O . PRO A 1 173 ? 8.044 -18.808 1.667 1.00 80.38 173 PRO A O 1
ATOM 1320 N N . GLU A 1 174 ? 7.474 -17.060 0.379 1.00 87.94 174 GLU A N 1
ATOM 1321 C CA . GLU A 1 174 ? 7.775 -17.667 -0.917 1.00 87.94 174 GLU A CA 1
ATOM 1322 C C . GLU A 1 174 ? 8.677 -16.709 -1.687 1.00 87.94 174 GLU A C 1
ATOM 1324 O O . GLU A 1 174 ? 8.341 -15.524 -1.774 1.00 87.94 174 GLU A O 1
ATOM 1329 N N . GLU A 1 175 ? 9.787 -17.206 -2.240 1.00 90.62 175 GLU A N 1
ATOM 1330 C CA . GLU A 1 175 ? 10.786 -16.437 -3.001 1.00 90.62 175 GLU A CA 1
ATOM 1331 C C . GLU A 1 175 ? 10.264 -15.997 -4.376 1.00 90.62 175 GLU A C 1
ATOM 1333 O O . GLU A 1 175 ? 10.762 -16.382 -5.431 1.00 90.62 175 GLU A O 1
ATOM 1338 N N . ALA A 1 176 ? 9.216 -15.181 -4.349 1.00 92.25 176 ALA A N 1
ATOM 1339 C CA . ALA A 1 176 ? 8.537 -14.630 -5.502 1.00 92.25 176 ALA A CA 1
ATOM 1340 C C . ALA A 1 176 ? 7.943 -13.263 -5.174 1.00 92.25 176 ALA A C 1
ATOM 1342 O O . ALA A 1 176 ? 7.446 -13.029 -4.067 1.00 92.25 176 ALA A O 1
ATOM 1343 N N . ILE A 1 177 ? 7.953 -12.383 -6.173 1.00 94.81 177 ILE A N 1
ATOM 1344 C CA . ILE A 1 177 ? 7.361 -11.049 -6.103 1.00 94.81 177 ILE A CA 1
ATOM 1345 C C . ILE A 1 177 ? 5.843 -11.198 -6.124 1.00 94.81 177 ILE A C 1
ATOM 1347 O O . ILE A 1 177 ? 5.276 -11.782 -7.051 1.00 94.81 177 ILE A O 1
ATOM 1351 N N . LYS A 1 178 ? 5.169 -10.651 -5.114 1.00 96.19 178 LYS A N 1
ATOM 1352 C CA . LYS A 1 178 ? 3.712 -10.733 -5.002 1.00 96.19 178 LYS A CA 1
ATOM 1353 C C . LYS A 1 178 ? 3.069 -9.689 -5.898 1.00 96.19 178 LYS A C 1
ATOM 1355 O O . LYS A 1 178 ? 3.416 -8.519 -5.821 1.00 96.19 178 LYS A O 1
ATOM 1360 N N . ILE A 1 179 ? 2.108 -10.079 -6.723 1.00 96.81 179 ILE A N 1
ATOM 1361 C CA . ILE A 1 179 ? 1.443 -9.164 -7.654 1.00 96.81 179 ILE A CA 1
ATOM 1362 C C . ILE A 1 179 ? -0.055 -9.216 -7.422 1.00 96.81 179 ILE A C 1
ATOM 1364 O O . ILE A 1 179 ? -0.659 -10.286 -7.458 1.00 96.81 179 ILE A O 1
ATOM 1368 N N . GLY A 1 180 ? -0.672 -8.064 -7.189 1.00 95.88 180 GLY A N 1
ATOM 1369 C CA . GLY A 1 180 ? -2.113 -8.001 -6.982 1.00 95.88 180 GLY A CA 1
ATOM 1370 C C . GLY A 1 180 ? -2.641 -6.586 -6.879 1.00 95.88 180 GLY A C 1
ATOM 1371 O O . GLY A 1 180 ? -1.932 -5.614 -7.112 1.00 95.88 180 GLY A O 1
ATOM 1372 N N . THR A 1 181 ? -3.926 -6.469 -6.562 1.00 94.06 181 THR A N 1
ATOM 1373 C CA . THR A 1 181 ? -4.584 -5.159 -6.496 1.00 94.06 181 THR A CA 1
ATOM 1374 C C . THR A 1 181 ? -4.373 -4.465 -5.151 1.00 94.06 181 THR A C 1
ATOM 1376 O O . THR A 1 181 ? -4.183 -5.139 -4.137 1.00 94.06 181 THR A O 1
ATOM 1379 N N . TYR A 1 182 ? -4.509 -3.133 -5.105 1.00 90.69 182 TYR A N 1
ATOM 1380 C CA . TYR A 1 182 ? -4.514 -2.362 -3.846 1.00 90.69 182 TYR A CA 1
ATOM 1381 C C . TYR A 1 182 ? -5.482 -2.949 -2.814 1.00 90.69 182 TYR A C 1
ATOM 1383 O O . TYR A 1 182 ? -5.130 -3.143 -1.653 1.00 90.69 182 TYR A O 1
ATOM 1391 N N . HIS A 1 183 ? -6.685 -3.313 -3.262 1.00 86.44 183 HIS A N 1
ATOM 1392 C CA . HIS A 1 183 ? -7.695 -3.936 -2.416 1.00 86.44 183 HIS A CA 1
ATOM 1393 C C . HIS A 1 183 ? -7.225 -5.277 -1.832 1.00 86.44 183 HIS A C 1
ATOM 1395 O O . HIS A 1 183 ? -7.470 -5.562 -0.663 1.00 86.44 183 HIS A O 1
ATOM 1401 N N . ARG A 1 184 ? -6.553 -6.120 -2.627 1.00 88.62 184 ARG A N 1
ATOM 1402 C CA . ARG A 1 184 ? -6.066 -7.431 -2.163 1.00 88.62 184 ARG A CA 1
ATOM 1403 C C . ARG A 1 184 ? -4.852 -7.353 -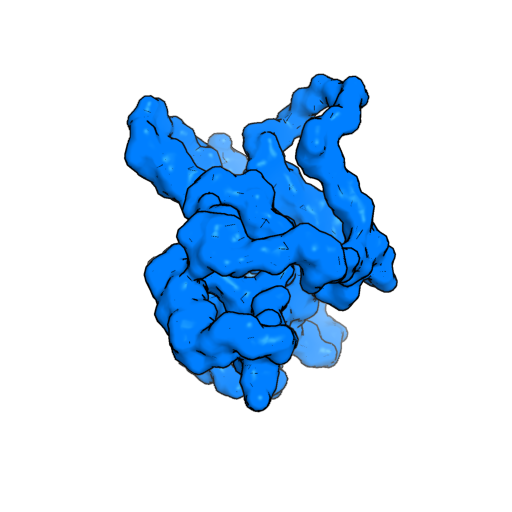1.253 1.00 88.62 184 ARG A C 1
ATOM 1405 O O . ARG A 1 184 ? -4.661 -8.261 -0.457 1.00 88.62 184 ARG A O 1
ATOM 1412 N N . ALA A 1 185 ? -4.085 -6.274 -1.318 1.00 87.56 185 ALA A N 1
ATOM 1413 C CA . ALA A 1 185 ? -2.977 -6.045 -0.401 1.00 87.56 185 ALA A CA 1
ATOM 1414 C C . ALA A 1 185 ? -3.426 -5.618 1.006 1.00 87.56 185 ALA A C 1
ATOM 1416 O O . ALA A 1 185 ? -2.601 -5.551 1.918 1.00 87.56 185 ALA A O 1
ATOM 1417 N N . LYS A 1 186 ? -4.711 -5.302 1.213 1.00 84.06 186 LYS A N 1
ATOM 1418 C CA . LYS A 1 186 ? -5.217 -4.915 2.530 1.00 84.06 186 LYS A CA 1
ATOM 1419 C C . LYS A 1 186 ? -4.983 -6.033 3.554 1.00 84.06 186 LYS A C 1
ATOM 1421 O O . LYS A 1 186 ? -5.155 -7.207 3.257 1.00 84.06 186 LYS A O 1
ATOM 1426 N N . GLY A 1 187 ? -4.553 -5.649 4.752 1.00 82.19 187 GLY A N 1
ATOM 1427 C CA . GLY A 1 187 ? -4.146 -6.572 5.819 1.00 82.19 187 GLY A CA 1
ATOM 1428 C C . GLY A 1 187 ? -2.735 -7.155 5.659 1.00 82.19 187 GLY A C 1
ATOM 1429 O O . GLY A 1 187 ? -2.180 -7.654 6.630 1.00 82.19 187 GLY A O 1
ATOM 1430 N N . LEU A 1 188 ? -2.109 -7.030 4.484 1.00 88.69 188 LEU A N 1
ATOM 1431 C CA . LEU A 1 188 ? -0.743 -7.499 4.236 1.00 88.69 188 LEU A CA 1
ATOM 1432 C C . LEU A 1 188 ? 0.273 -6.366 4.407 1.00 88.69 188 LEU A C 1
ATOM 1434 O O . LEU A 1 188 ? -0.087 -5.187 4.342 1.00 88.69 188 LEU A O 1
ATOM 1438 N N . ASN A 1 189 ? 1.536 -6.734 4.624 1.00 88.81 189 ASN A N 1
ATOM 1439 C CA . ASN A 1 189 ? 2.683 -5.831 4.725 1.00 88.81 189 ASN A CA 1
ATOM 1440 C C . ASN A 1 189 ? 3.868 -6.429 3.966 1.00 88.81 189 ASN A C 1
ATOM 1442 O O . ASN A 1 189 ? 4.085 -7.638 4.019 1.00 88.81 189 ASN A O 1
ATOM 1446 N N . PHE A 1 190 ? 4.644 -5.573 3.307 1.00 91.62 190 PHE A N 1
ATOM 1447 C CA . PHE A 1 190 ? 5.791 -5.962 2.494 1.00 91.62 190 PHE A CA 1
ATOM 1448 C C . PHE A 1 190 ? 6.993 -5.089 2.854 1.00 91.62 190 PHE A C 1
ATOM 1450 O O . PHE A 1 190 ? 6.840 -3.925 3.226 1.00 91.62 190 PHE A O 1
ATOM 1457 N N . LYS A 1 191 ? 8.204 -5.638 2.736 1.00 90.94 191 LYS A N 1
ATOM 1458 C CA . LYS A 1 191 ? 9.438 -4.854 2.877 1.00 90.94 191 LYS A CA 1
ATOM 1459 C C . LYS A 1 191 ? 9.540 -3.822 1.754 1.00 90.94 191 LYS A C 1
ATOM 1461 O O . LYS A 1 191 ? 9.764 -2.645 2.022 1.00 90.94 191 LYS A O 1
ATOM 1466 N N . HIS A 1 192 ? 9.264 -4.256 0.526 1.00 93.44 192 HIS A N 1
ATOM 1467 C CA . HIS A 1 192 ? 9.366 -3.442 -0.679 1.00 93.44 192 HIS A CA 1
ATOM 1468 C C . HIS A 1 192 ? 8.029 -3.436 -1.430 1.00 93.44 192 HIS A C 1
ATOM 1470 O O . HIS A 1 192 ? 7.457 -4.495 -1.693 1.00 93.44 192 HIS A O 1
ATOM 1476 N N . VAL A 1 193 ? 7.522 -2.259 -1.787 1.00 96.00 193 VAL A N 1
ATOM 1477 C CA . VAL A 1 193 ? 6.287 -2.107 -2.568 1.00 96.00 193 VAL A CA 1
ATOM 1478 C C . VAL A 1 193 ? 6.556 -1.258 -3.797 1.00 96.00 193 VAL A C 1
ATOM 1480 O O . VAL A 1 193 ? 7.127 -0.177 -3.700 1.00 96.00 193 VAL A O 1
ATOM 1483 N N . TYR A 1 194 ? 6.074 -1.731 -4.939 1.00 97.25 194 TYR A N 1
ATOM 1484 C CA . TYR A 1 194 ? 6.186 -1.079 -6.233 1.00 97.25 194 TYR A CA 1
ATOM 1485 C C . TYR A 1 194 ? 4.785 -0.750 -6.743 1.00 97.25 194 TYR A C 1
ATOM 1487 O O . TYR A 1 194 ? 3.946 -1.641 -6.889 1.00 97.25 194 TYR A O 1
ATOM 1495 N N . LEU A 1 195 ? 4.530 0.530 -7.001 1.00 96.19 195 LEU A N 1
ATOM 1496 C CA . LEU A 1 195 ? 3.251 1.049 -7.481 1.00 96.19 195 LEU A CA 1
ATOM 1497 C C . LEU A 1 195 ? 3.433 1.597 -8.907 1.00 96.19 195 LEU A C 1
ATOM 1499 O O . LEU A 1 195 ? 3.753 2.779 -9.066 1.00 96.19 195 LEU A O 1
ATOM 1503 N N . PRO A 1 196 ? 3.287 0.758 -9.950 1.00 95.00 196 PRO A N 1
ATOM 1504 C CA . PRO A 1 196 ? 3.307 1.217 -11.335 1.00 95.00 196 PRO A CA 1
ATOM 1505 C C . PRO A 1 196 ? 2.122 2.138 -11.643 1.00 95.00 196 PRO A C 1
ATOM 1507 O O . PRO A 1 196 ? 1.009 1.888 -11.175 1.00 95.00 196 PRO A O 1
ATOM 1510 N N . HIS A 1 197 ? 2.357 3.175 -12.454 1.00 90.56 197 HIS A N 1
ATOM 1511 C CA . HIS A 1 197 ? 1.359 4.185 -12.846 1.00 90.56 197 HIS A CA 1
ATOM 1512 C C . HIS A 1 197 ? 0.503 4.713 -11.682 1.00 90.56 197 HIS A C 1
ATOM 1514 O O . HIS A 1 197 ? -0.723 4.821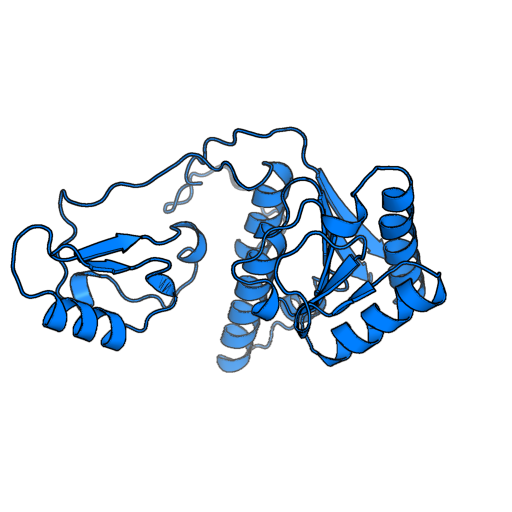 -11.789 1.00 90.56 197 HIS A O 1
ATOM 1520 N N . HIS A 1 198 ? 1.137 5.032 -10.551 1.00 85.94 198 HIS A N 1
ATOM 1521 C CA . HIS A 1 198 ? 0.428 5.464 -9.343 1.00 85.94 198 HIS A CA 1
ATOM 1522 C C . HIS A 1 198 ? -0.397 6.752 -9.542 1.00 85.94 198 HIS A C 1
ATOM 1524 O O . HIS A 1 198 ? -1.351 6.994 -8.808 1.00 85.94 198 HIS A O 1
ATOM 1530 N N . ASP A 1 199 ? -0.052 7.578 -10.532 1.00 78.19 199 ASP A N 1
ATOM 1531 C CA . ASP A 1 199 ? -0.655 8.885 -10.800 1.00 78.19 199 ASP A CA 1
ATOM 1532 C C . ASP A 1 199 ? -1.850 8.848 -11.769 1.00 78.19 199 ASP A C 1
ATOM 1534 O O . ASP A 1 199 ? -2.546 9.854 -11.924 1.00 78.19 199 ASP A O 1
ATOM 1538 N N . ALA A 1 200 ? -2.135 7.699 -12.393 1.00 72.69 200 ALA A N 1
ATOM 1539 C CA . ALA A 1 200 ? -3.107 7.592 -13.484 1.00 72.69 200 ALA A CA 1
ATOM 1540 C C . ALA A 1 200 ? -4.544 8.022 -13.115 1.00 72.69 200 ALA A C 1
ATOM 1542 O O . ALA A 1 200 ? -5.268 8.518 -13.975 1.00 72.69 200 ALA A O 1
ATOM 1543 N N . GLU A 1 201 ? -4.967 7.845 -11.858 1.00 60.09 201 GLU A N 1
ATOM 1544 C CA . GLU A 1 201 ? -6.329 8.182 -11.400 1.00 60.09 201 GLU A CA 1
ATOM 1545 C C . GLU A 1 201 ? -6.403 9.473 -10.573 1.00 60.09 201 GLU A C 1
ATOM 1547 O O . GLU A 1 201 ? -7.468 10.082 -10.511 1.00 60.09 201 GLU A O 1
ATOM 1552 N N . ILE A 1 202 ? -5.288 9.942 -9.996 1.00 62.12 202 ILE A N 1
ATOM 1553 C CA . ILE A 1 202 ? -5.241 11.246 -9.305 1.00 62.12 202 ILE A CA 1
ATOM 1554 C C . ILE A 1 202 ? -5.496 12.376 -10.308 1.00 62.12 202 ILE A C 1
ATOM 1556 O O . ILE A 1 202 ? -6.140 13.362 -9.975 1.00 62.12 202 ILE A O 1
ATOM 1560 N N . ARG A 1 203 ? -5.023 12.210 -11.547 1.00 59.16 203 ARG A N 1
ATOM 1561 C CA . ARG A 1 203 ? -5.110 13.216 -12.617 1.00 59.16 203 ARG A CA 1
ATOM 1562 C C . ARG A 1 203 ? -6.473 13.254 -13.313 1.00 59.16 203 ARG A C 1
ATOM 1564 O O . ARG A 1 203 ? -6.712 14.141 -14.125 1.00 59.16 203 ARG A O 1
ATOM 1571 N N . ALA A 1 204 ? -7.368 12.310 -13.015 1.00 54.28 204 ALA A N 1
ATOM 1572 C CA . ALA A 1 204 ? -8.728 12.285 -13.542 1.00 54.28 204 ALA A CA 1
ATOM 1573 C C . ALA A 1 204 ? -9.654 13.204 -12.719 1.00 54.28 204 ALA A C 1
ATOM 1575 O O . ALA A 1 204 ? -10.689 12.764 -12.212 1.00 54.28 204 ALA A O 1
ATOM 1576 N N . ASP A 1 205 ? -9.279 14.477 -12.569 1.00 52.75 205 ASP A N 1
ATOM 1577 C CA . ASP A 1 205 ? -10.147 15.498 -11.983 1.00 52.75 205 ASP A CA 1
ATOM 1578 C C . ASP A 1 205 ? -11.276 15.809 -12.972 1.00 52.75 205 ASP A C 1
ATOM 1580 O O . ASP A 1 205 ? -11.119 16.534 -13.951 1.00 52.75 205 ASP A O 1
ATOM 1584 N N . GLY A 1 206 ? -12.433 15.187 -12.751 1.00 51.69 206 GLY A N 1
ATOM 1585 C CA . GLY A 1 206 ? -13.662 15.535 -13.453 1.00 51.69 206 GLY A CA 1
ATOM 1586 C C . GLY A 1 206 ? -14.475 16.546 -12.648 1.00 51.69 206 GLY A C 1
ATOM 1587 O O . GLY A 1 206 ? -14.683 16.362 -11.452 1.00 51.69 206 GLY A O 1
ATOM 1588 N N . GLU A 1 207 ? -15.027 17.556 -13.320 1.00 52.09 207 GLU A N 1
ATOM 1589 C CA . GLU A 1 207 ? -15.831 18.646 -12.731 1.00 52.09 207 GLU A CA 1
ATOM 1590 C C . GLU A 1 207 ? -17.195 18.201 -12.145 1.00 52.09 207 GLU A C 1
ATOM 1592 O O . GLU A 1 207 ? -17.942 19.006 -11.595 1.00 52.09 207 GLU A O 1
ATOM 1597 N N . SER A 1 208 ? -17.545 16.909 -12.227 1.00 62.78 208 SER A N 1
ATOM 1598 C CA . SER A 1 208 ? -18.806 16.368 -11.692 1.00 62.78 208 SER A CA 1
ATOM 1599 C C . SER A 1 208 ? -18.644 15.778 -10.285 1.00 62.78 208 SER A C 1
ATOM 1601 O O . SER A 1 208 ? -17.626 15.156 -9.976 1.00 62.78 208 SER A O 1
ATOM 1603 N N . GLY A 1 209 ? -19.690 15.861 -9.451 1.00 62.25 209 GLY A N 1
ATOM 1604 C CA . GLY A 1 209 ? -19.685 15.290 -8.092 1.00 62.25 209 GLY A CA 1
ATOM 1605 C C . GLY A 1 209 ? -19.297 13.803 -8.045 1.00 62.25 209 GLY A C 1
ATOM 1606 O O . GLY A 1 209 ? -18.497 13.401 -7.206 1.00 62.25 209 GLY A O 1
ATOM 1607 N N . SER A 1 210 ? -19.753 13.005 -9.020 1.00 68.69 210 SER A N 1
ATOM 1608 C CA . SER A 1 210 ? -19.392 11.580 -9.119 1.00 68.69 210 SER A CA 1
ATOM 1609 C C . SER A 1 210 ? -17.908 11.340 -9.434 1.00 68.69 210 SER A C 1
ATOM 1611 O O . SER A 1 210 ? -17.348 10.319 -9.042 1.00 68.69 210 SER A O 1
ATOM 1613 N N . ALA A 1 211 ? -17.262 12.246 -10.175 1.00 68.88 211 ALA A N 1
ATOM 1614 C CA . ALA A 1 211 ? -15.848 12.125 -10.518 1.00 68.88 211 ALA A CA 1
ATOM 1615 C C . ALA A 1 211 ? -14.962 12.465 -9.318 1.00 68.88 211 ALA A C 1
ATOM 1617 O O . ALA A 1 211 ? -13.998 11.749 -9.055 1.00 68.88 211 ALA A O 1
ATOM 1618 N N . ARG A 1 212 ? -15.359 13.470 -8.531 1.00 70.12 212 ARG A N 1
ATOM 1619 C CA . ARG A 1 212 ? -14.684 13.834 -7.284 1.00 70.12 212 ARG A CA 1
ATOM 1620 C C . ARG A 1 212 ? -14.686 12.691 -6.265 1.00 70.12 212 ARG A C 1
ATOM 1622 O O . ARG A 1 212 ? -13.640 12.392 -5.697 1.00 70.12 212 ARG A O 1
ATOM 1629 N N . GLU A 1 213 ? -15.819 12.010 -6.086 1.00 70.44 213 GLU A N 1
ATOM 1630 C CA . GLU A 1 213 ? -15.914 10.837 -5.201 1.00 70.44 213 GLU A CA 1
ATOM 1631 C C . GLU A 1 213 ? -15.009 9.683 -5.659 1.00 70.44 213 GLU A C 1
ATOM 1633 O O . GLU A 1 213 ? -14.343 9.049 -4.839 1.00 70.44 213 GLU A O 1
ATOM 1638 N N . ARG A 1 214 ? -14.936 9.424 -6.973 1.00 73.94 214 ARG A N 1
ATOM 1639 C CA . ARG A 1 214 ? -14.040 8.396 -7.528 1.00 73.94 214 ARG A CA 1
ATOM 1640 C C . ARG A 1 214 ? -12.568 8.745 -7.324 1.00 73.94 214 ARG A C 1
ATOM 1642 O O . ARG A 1 214 ? -11.809 7.878 -6.902 1.00 73.94 214 ARG A O 1
ATOM 1649 N N . ALA A 1 215 ? -12.177 9.992 -7.578 1.00 74.75 215 ALA A N 1
ATOM 1650 C CA . ALA A 1 215 ? -10.808 10.458 -7.365 1.00 74.75 215 ALA A CA 1
ATOM 1651 C C . ALA A 1 215 ? -10.410 10.370 -5.884 1.00 74.75 215 ALA A C 1
ATOM 1653 O O . ALA A 1 215 ? -9.299 9.963 -5.542 1.00 74.75 215 ALA A O 1
ATOM 1654 N N . GLU A 1 216 ? -11.338 10.687 -4.982 1.00 75.19 216 GLU A N 1
ATOM 1655 C CA . GLU A 1 216 ? -11.112 10.535 -3.552 1.00 75.19 216 GLU A CA 1
ATOM 1656 C C . GLU A 1 216 ? -10.957 9.065 -3.142 1.00 75.19 216 GLU A C 1
ATOM 1658 O O . GLU A 1 216 ? -10.042 8.729 -2.388 1.00 75.19 216 GLU A O 1
ATOM 1663 N N . LEU A 1 217 ? -11.790 8.166 -3.676 1.00 76.88 217 LEU A N 1
ATOM 1664 C CA . LEU A 1 217 ? -11.648 6.728 -3.450 1.00 76.88 217 LEU A CA 1
ATOM 1665 C C . LEU A 1 217 ? -10.307 6.193 -3.973 1.00 76.88 217 LEU A C 1
ATOM 1667 O O . LEU A 1 217 ? -9.657 5.412 -3.276 1.00 76.88 217 LEU A O 1
ATOM 1671 N N . ALA A 1 218 ? -9.876 6.634 -5.155 1.00 79.56 218 ALA A N 1
ATOM 1672 C CA . ALA A 1 218 ? -8.594 6.255 -5.739 1.00 79.56 218 ALA A CA 1
ATOM 1673 C C . ALA A 1 218 ? -7.419 6.709 -4.857 1.00 79.56 218 ALA A C 1
ATOM 1675 O O . ALA A 1 218 ? -6.560 5.895 -4.513 1.00 79.56 218 ALA A O 1
ATOM 1676 N N . ARG A 1 219 ? -7.428 7.967 -4.382 1.00 79.56 219 ARG A N 1
ATOM 1677 C CA . ARG A 1 219 ? -6.426 8.481 -3.426 1.00 79.56 219 ARG A CA 1
ATOM 1678 C C . ARG A 1 219 ? -6.387 7.663 -2.133 1.00 79.56 219 ARG A C 1
ATOM 1680 O O . ARG A 1 219 ? -5.303 7.332 -1.656 1.00 79.56 219 ARG A O 1
ATOM 1687 N N . ARG A 1 220 ? -7.547 7.259 -1.598 1.00 78.38 220 ARG A N 1
ATOM 1688 C CA . ARG A 1 220 ? -7.627 6.393 -0.404 1.00 78.38 220 ARG A CA 1
ATOM 1689 C C . ARG A 1 220 ? -6.997 5.027 -0.647 1.00 78.38 220 ARG A C 1
ATOM 1691 O O . ARG A 1 220 ? -6.217 4.553 0.176 1.00 78.38 220 ARG A O 1
ATOM 1698 N N . GLN A 1 221 ? -7.338 4.381 -1.760 1.00 84.31 221 GLN A N 1
ATOM 1699 C CA . GLN A 1 221 ? -6.789 3.068 -2.101 1.00 84.31 221 GLN A CA 1
ATOM 1700 C C . GLN A 1 221 ? -5.277 3.137 -2.317 1.00 84.31 221 GLN A C 1
ATOM 1702 O O . GLN A 1 221 ? -4.554 2.256 -1.852 1.00 84.31 221 GLN A O 1
ATOM 1707 N N . LEU A 1 222 ? -4.800 4.210 -2.947 1.00 87.00 222 LEU A N 1
ATOM 1708 C CA . LEU A 1 222 ? -3.382 4.437 -3.162 1.00 87.00 222 LEU A CA 1
ATOM 1709 C C . LEU A 1 222 ? -2.633 4.674 -1.847 1.00 87.00 222 LEU A C 1
ATOM 1711 O O . LEU A 1 222 ? -1.629 4.014 -1.603 1.00 87.00 222 LEU A O 1
ATOM 1715 N N . PHE A 1 223 ? -3.154 5.514 -0.947 1.00 86.75 223 PHE A N 1
ATOM 1716 C CA . PHE A 1 223 ? -2.586 5.691 0.394 1.00 86.75 223 PHE A CA 1
ATOM 1717 C C . PHE A 1 223 ? -2.484 4.359 1.152 1.00 86.75 223 PHE A C 1
ATOM 1719 O O . PHE A 1 223 ? -1.458 4.034 1.760 1.00 86.75 223 PHE A O 1
ATOM 1726 N N . VAL A 1 224 ? -3.543 3.545 1.084 1.00 85.44 224 VAL A N 1
ATOM 1727 C CA . VAL A 1 224 ? -3.562 2.214 1.698 1.00 85.44 224 VAL A CA 1
ATOM 1728 C C . VAL A 1 224 ? -2.508 1.301 1.082 1.00 85.44 224 VAL A C 1
ATOM 1730 O O . VAL A 1 224 ? -1.916 0.528 1.830 1.00 85.44 224 VAL A O 1
ATOM 1733 N N . ALA A 1 225 ? -2.264 1.383 -0.228 1.00 90.88 225 ALA A N 1
ATOM 1734 C CA . ALA A 1 225 ? -1.235 0.615 -0.924 1.00 90.88 225 ALA A CA 1
ATOM 1735 C C . ALA A 1 225 ? 0.189 1.081 -0.569 1.00 90.88 225 ALA A C 1
ATOM 1737 O O . ALA A 1 225 ? 1.048 0.248 -0.290 1.00 90.88 225 ALA A O 1
ATOM 1738 N N . MET A 1 226 ? 0.432 2.392 -0.492 1.00 91.50 226 MET A N 1
ATOM 1739 C CA . MET A 1 226 ? 1.732 2.971 -0.119 1.00 91.50 226 MET A CA 1
ATOM 1740 C C . MET A 1 226 ? 2.148 2.572 1.296 1.00 91.50 226 MET A C 1
ATOM 1742 O O . MET A 1 226 ? 3.276 2.150 1.532 1.00 91.50 226 MET A O 1
ATOM 1746 N N . THR A 1 227 ? 1.207 2.608 2.239 1.00 88.62 227 THR A N 1
ATOM 1747 C CA . THR A 1 227 ? 1.435 2.226 3.644 1.00 88.62 227 THR A CA 1
ATOM 1748 C C . THR A 1 227 ? 1.564 0.709 3.859 1.00 88.62 227 THR A C 1
ATOM 1750 O O . THR A 1 227 ? 1.697 0.235 4.996 1.00 88.62 227 THR A O 1
ATOM 1753 N N . ARG A 1 228 ? 1.561 -0.099 2.789 1.00 90.88 228 ARG A N 1
ATOM 1754 C CA . ARG A 1 228 ? 1.979 -1.512 2.841 1.00 90.88 228 ARG A CA 1
ATOM 1755 C C . ARG A 1 228 ? 3.496 -1.681 2.824 1.00 90.88 228 ARG A C 1
ATOM 1757 O O . ARG A 1 228 ? 3.953 -2.760 3.188 1.00 90.88 228 ARG A O 1
ATOM 1764 N N . ALA A 1 229 ? 4.242 -0.646 2.436 1.00 91.81 229 ALA A N 1
ATOM 1765 C CA . ALA A 1 229 ? 5.696 -0.663 2.322 1.00 91.81 229 ALA A CA 1
ATOM 1766 C C . ALA A 1 229 ? 6.386 -0.388 3.660 1.00 91.81 229 ALA A C 1
ATOM 1768 O O . ALA A 1 229 ? 6.092 0.622 4.296 1.00 91.81 229 ALA A O 1
ATOM 1769 N N . ARG A 1 230 ? 7.328 -1.234 4.080 1.00 89.31 230 ARG A N 1
ATOM 1770 C CA . ARG A 1 230 ? 8.119 -1.000 5.297 1.00 89.31 230 ARG A CA 1
ATOM 1771 C C . ARG A 1 230 ? 9.403 -0.215 5.023 1.00 89.31 230 ARG A C 1
ATOM 1773 O O . ARG A 1 230 ? 9.630 0.785 5.700 1.00 89.31 230 ARG A O 1
ATOM 1780 N N . ASP A 1 231 ? 10.191 -0.662 4.042 1.00 89.38 231 ASP A N 1
ATOM 1781 C CA . ASP A 1 231 ? 11.546 -0.160 3.768 1.00 89.38 231 ASP A CA 1
ATOM 1782 C C . ASP A 1 231 ? 11.638 0.599 2.452 1.00 89.38 231 ASP A C 1
ATOM 1784 O O . ASP A 1 231 ? 12.260 1.647 2.411 1.00 89.38 231 ASP A O 1
ATOM 1788 N N . LEU A 1 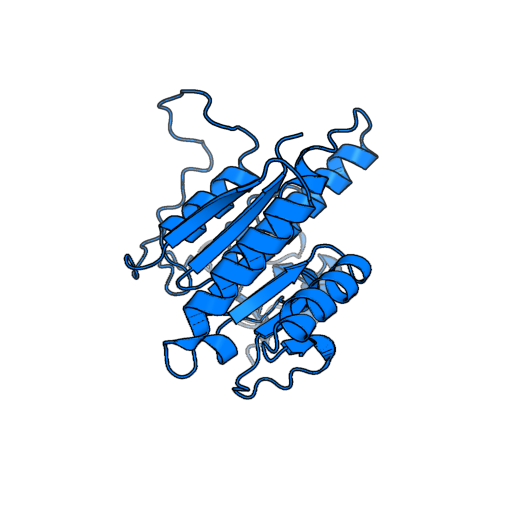232 ? 11.014 0.102 1.382 1.00 91.94 232 LEU A N 1
ATOM 1789 C CA . LEU A 1 232 ? 11.075 0.740 0.067 1.00 91.94 232 LEU A CA 1
ATOM 1790 C C . LEU A 1 232 ? 9.675 0.927 -0.497 1.00 91.94 232 LEU A C 1
ATOM 1792 O O . LEU A 1 232 ? 8.934 -0.043 -0.671 1.00 91.94 232 LEU A O 1
ATOM 1796 N N . LEU A 1 233 ? 9.350 2.163 -0.854 1.00 94.75 233 LEU A N 1
ATOM 1797 C CA . LEU A 1 233 ? 8.205 2.487 -1.691 1.00 94.75 233 LEU A CA 1
ATOM 1798 C C . LEU A 1 233 ? 8.700 3.012 -3.037 1.00 94.75 233 LEU A C 1
ATOM 1800 O O . LEU A 1 233 ? 9.275 4.091 -3.107 1.00 94.75 233 LEU A O 1
ATOM 1804 N N . TRP A 1 234 ? 8.439 2.283 -4.113 1.00 96.31 234 TRP A N 1
ATOM 1805 C CA . TRP A 1 234 ? 8.714 2.726 -5.475 1.00 96.31 234 TRP A CA 1
ATOM 1806 C C . TRP A 1 234 ? 7.421 3.211 -6.139 1.00 96.31 234 TRP A C 1
ATOM 1808 O O . TRP A 1 234 ? 6.423 2.488 -6.181 1.00 96.31 234 TRP A O 1
ATOM 1818 N N . LEU A 1 235 ? 7.434 4.439 -6.653 1.00 94.94 235 LEU A N 1
ATOM 1819 C CA . LEU A 1 235 ? 6.298 5.123 -7.270 1.00 94.94 235 LEU A CA 1
ATOM 1820 C C . LEU A 1 235 ? 6.606 5.396 -8.741 1.00 94.94 235 LEU A C 1
ATOM 1822 O O . LEU A 1 235 ? 7.381 6.301 -9.047 1.00 94.94 235 LEU A O 1
ATOM 1826 N N . GLY A 1 236 ? 5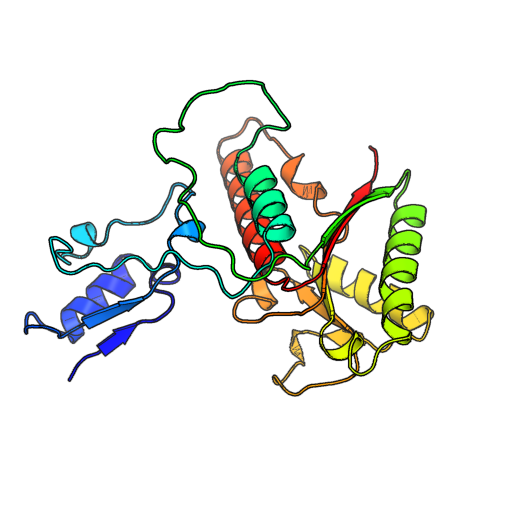.992 4.629 -9.640 1.00 94.31 236 GLY A N 1
ATOM 1827 C CA . GLY A 1 236 ? 6.156 4.78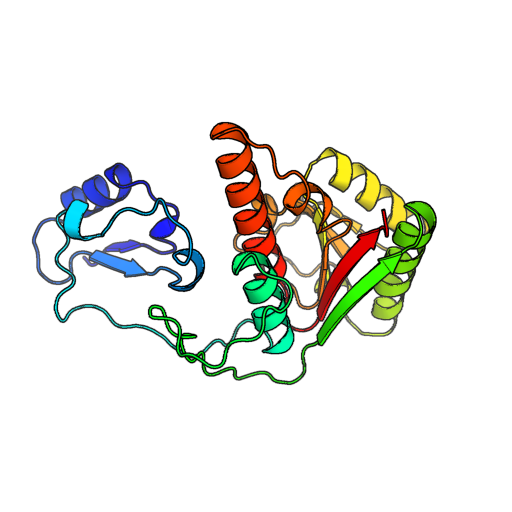7 -11.083 1.00 94.31 236 GLY A CA 1
ATOM 1828 C C . GLY A 1 236 ? 5.108 5.719 -11.676 1.00 94.31 236 GLY A C 1
ATOM 1829 O O . GLY A 1 236 ? 3.923 5.600 -11.352 1.00 94.31 236 GLY A O 1
ATOM 1830 N N . SER A 1 237 ? 5.523 6.637 -12.540 1.00 92.62 237 SER A N 1
ATOM 1831 C CA . SER A 1 237 ? 4.638 7.470 -13.360 1.00 92.62 237 SER A CA 1
ATOM 1832 C C . SER A 1 237 ? 5.231 7.704 -14.747 1.00 92.62 237 SER A C 1
ATOM 1834 O O . SER A 1 237 ? 6.422 7.492 -14.978 1.00 92.62 237 SER A O 1
ATOM 1836 N N . VAL A 1 238 ? 4.388 8.143 -15.682 1.00 90.44 238 VAL A N 1
ATOM 1837 C CA . VAL A 1 238 ? 4.801 8.525 -17.039 1.00 90.44 238 VAL A CA 1
ATOM 1838 C C . VAL A 1 238 ? 4.544 10.015 -17.226 1.00 90.44 238 VAL A C 1
ATOM 1840 O O . VAL A 1 238 ? 3.452 10.507 -16.939 1.00 90.44 238 VAL A O 1
ATOM 1843 N N . ARG A 1 239 ? 5.557 10.741 -17.704 1.00 82.50 239 ARG A N 1
ATOM 1844 C CA . ARG A 1 239 ? 5.512 12.167 -18.019 1.00 82.50 239 ARG A CA 1
ATOM 1845 C C . ARG A 1 239 ? 4.613 12.362 -19.241 1.00 82.50 239 ARG A C 1
ATOM 1847 O O . ARG A 1 239 ? 5.067 12.304 -20.376 1.00 82.50 239 ARG A O 1
ATOM 1854 N N . ARG A 1 240 ? 3.325 12.550 -18.975 1.00 62.16 240 ARG A N 1
ATOM 1855 C CA . ARG A 1 240 ? 2.325 13.009 -19.941 1.00 62.16 240 ARG A CA 1
ATOM 1856 C C . ARG A 1 240 ? 2.018 14.476 -19.718 1.00 62.16 240 ARG A C 1
ATOM 1858 O O . ARG A 1 240 ? 1.873 14.857 -18.525 1.00 62.16 240 ARG A O 1
#

Mean predicted aligned error: 10.29 Å

Organism: NCBI:txid115335

Sequence (240 aa):
MIRIVDEVRDLTLVGVRLLHALAGDGPNGLLLIGDGQQAVYPGGFRLTEAGIALKGRGAVLRTNYRNASAILNAALEIVSGDPFDDLEGPSPNGRRTVDITYDGGEAVRAVAADDAEHDRMLVEALRRLQGDEYALAGAAVLCRSKRDVDIYHRLPARERLPVLRLENYDGRPEEAIKIGTYHRAKGLNFKHVYLPHHDAEIRADGESGSARERAELARRQLFVAMTRARDLLWLGSVRR

InterPro domains:
  IPR000212 UvrD-like helicase [PTHR11070] (169-238)
  IPR014017 UvrD-like helicase, C-terminal [PF13361] (174-236)
  IPR027417 P-loop containing nucleoside triphosphate hydrolase [G3DSA:3.40.50.300] (62-240)
  IPR027417 P-loop containing nucleoside triphosphate hydrolase [SSF52540] (4-238)

Secondary structure (DSSP, 8-state):
-PEEES-GGGS-HHHHHHHHHHH-SSTT-EEE---GGGGSSTTPPPGGGGT---TTT-----EE-SS-HHHHHHHHHHHH--S--------TT-----EE-----EEEEEEESSHHHHHHHHHHHHHGGGGSTTTTTTEEEEESSHHHHHHHHHHHHHTT--EEEGGG--SS--SSEEEEETTTTTT--EEEEEETTTTTTTT---SSHHHHHHHHHHHHHHHHHHTTEEEEEEEEEE--